Protein AF-A0A8C1ZIG9-F1 (afdb_monomer)

InterPro domains:
  IPR000340 Dual specificity phosphatase, catalytic domain [PF00782] (71-188)
  IPR000387 Tyrosine-specific protein phosphatases domain [PS50056] (114-172)
  IPR016130 Protein-tyrosine phosphatase, active site [PS00383] (135-145)
  IPR020422 Dual specificity protein phosphatase domain [PS50054] (54-189)
  IPR020422 Dual specificity protein phosphatase domain [SM00195] (52-188)
  IPR029021 Protein-tyrosine phosphatase-like [G3DSA:3.90.190.10] (61-189)
  IPR029021 Protein-tyrosine phosphatase-like [SSF52799] (67-187)

Sequence (189 aa):
MSSLSQEIQGFSAARLRKQSTRVTTVTGERFVETRRGDRFHAEREGDAACGFVQDSSLDLQVGIIRPFLLLCALSINTVTHVLNVAYGVENVFPDLFTYKTVTVLDLPETDITSYFPECFQFINEASQQGGVVLVHCNAGVSRSASVVIGFLMSQEKMSFDEAFSAVKTARPYIQPNPGFMSQLKKYNP

Structure (mmCIF, N/CA/C/O backbone):
data_AF-A0A8C1ZIG9-F1
#
_entry.id   AF-A0A8C1ZIG9-F1
#
loop_
_atom_site.group_PDB
_atom_site.id
_atom_site.type_symbol
_atom_site.label_atom_id
_atom_site.label_alt_id
_atom_site.label_comp_id
_atom_site.label_asym_id
_atom_site.label_entity_id
_atom_site.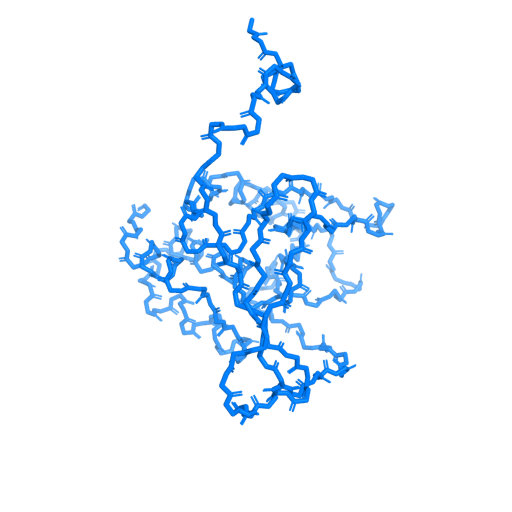label_seq_id
_atom_site.pdbx_PDB_ins_code
_atom_site.Cartn_x
_atom_site.Cartn_y
_atom_site.Cartn_z
_atom_site.occupancy
_atom_site.B_iso_or_equiv
_atom_site.auth_seq_id
_atom_site.auth_comp_id
_atom_site.auth_asym_id
_atom_site.auth_atom_id
_atom_site.pdbx_PDB_model_num
ATOM 1 N N . MET A 1 1 ? -20.036 8.033 -23.168 1.00 49.59 1 MET A N 1
ATOM 2 C CA . MET A 1 1 ? -18.668 7.903 -22.628 1.00 49.59 1 MET A CA 1
ATOM 3 C C . MET A 1 1 ? -18.021 6.747 -23.369 1.00 49.59 1 MET A C 1
ATOM 5 O O . MET A 1 1 ? -18.613 5.674 -23.371 1.00 49.59 1 MET A O 1
ATOM 9 N N . SER A 1 2 ? -16.928 6.976 -24.100 1.00 55.78 2 SER A N 1
ATOM 10 C CA . SER A 1 2 ? -16.173 5.902 -24.757 1.00 55.78 2 SER A CA 1
ATOM 11 C C . SER A 1 2 ? -15.599 4.978 -23.687 1.00 55.78 2 SER A C 1
ATOM 13 O O . SER A 1 2 ? -15.085 5.440 -22.672 1.00 55.78 2 SER A O 1
ATOM 15 N N . SER A 1 3 ? -15.735 3.669 -23.878 1.00 78.12 3 SER A N 1
ATOM 16 C CA . SER A 1 3 ? -15.070 2.700 -23.007 1.00 78.12 3 SER A CA 1
ATOM 17 C C . SER A 1 3 ? -13.557 2.799 -23.221 1.00 78.12 3 SER A C 1
ATOM 19 O O . SER A 1 3 ? -13.110 2.887 -24.366 1.00 78.12 3 SER A O 1
ATOM 21 N N . LEU A 1 4 ? -12.763 2.716 -22.148 1.00 67.62 4 LEU A N 1
ATOM 22 C CA . LEU A 1 4 ? -11.297 2.639 -22.218 1.00 67.62 4 LEU A CA 1
ATOM 23 C C . LEU A 1 4 ? -10.832 1.558 -23.213 1.00 67.62 4 LEU A C 1
ATOM 25 O O . LEU A 1 4 ? -9.857 1.739 -23.936 1.00 67.62 4 LEU A O 1
ATOM 29 N N . SER A 1 5 ? -11.572 0.451 -23.322 1.00 68.12 5 SER A N 1
ATOM 30 C CA . SER A 1 5 ? -11.287 -0.620 -24.281 1.00 68.12 5 SER A CA 1
ATOM 31 C C . SER A 1 5 ? -11.439 -0.178 -25.742 1.00 68.12 5 SER A C 1
ATOM 33 O O . SER A 1 5 ? -10.665 -0.615 -26.589 1.00 68.12 5 SER A O 1
ATOM 35 N N . GLN A 1 6 ? -12.394 0.707 -26.048 1.00 74.12 6 GLN A N 1
ATOM 36 C CA . GLN A 1 6 ? -12.573 1.268 -27.394 1.00 74.12 6 GLN A CA 1
ATOM 37 C C . GLN A 1 6 ? -11.473 2.278 -27.731 1.00 74.12 6 GLN A C 1
ATOM 39 O O . GLN A 1 6 ? -11.002 2.318 -28.866 1.00 74.12 6 GLN A O 1
ATOM 44 N N . GLU A 1 7 ? -11.020 3.053 -26.745 1.00 73.94 7 GLU A N 1
ATOM 45 C CA . GLU A 1 7 ? -9.891 3.971 -26.915 1.00 73.94 7 GLU A CA 1
ATOM 46 C C . GLU A 1 7 ? -8.586 3.216 -27.170 1.00 73.94 7 GLU A C 1
ATOM 48 O O . GLU A 1 7 ? -7.846 3.582 -28.079 1.00 73.94 7 GLU A O 1
ATOM 53 N N . ILE A 1 8 ? -8.343 2.114 -26.452 1.00 72.44 8 ILE A N 1
ATOM 54 C CA . ILE A 1 8 ? -7.177 1.246 -26.670 1.00 72.44 8 ILE A CA 1
ATOM 55 C C . ILE A 1 8 ? -7.223 0.593 -28.058 1.00 72.44 8 ILE A C 1
ATOM 57 O O . ILE A 1 8 ? -6.207 0.570 -28.751 1.00 72.44 8 ILE A O 1
ATOM 61 N N . GLN A 1 9 ? -8.385 0.098 -28.499 1.00 74.56 9 GLN A N 1
ATOM 62 C CA . GLN A 1 9 ? -8.531 -0.512 -29.828 1.00 74.56 9 GLN A CA 1
ATOM 63 C C . GLN A 1 9 ? -8.379 0.498 -30.976 1.00 74.56 9 GLN A C 1
ATOM 65 O O . GLN A 1 9 ? -7.867 0.146 -32.036 1.00 74.56 9 GLN A O 1
ATOM 70 N N . GLY A 1 10 ? -8.794 1.752 -30.774 1.00 75.31 10 GLY A N 1
ATOM 71 C CA . GLY A 1 10 ? -8.625 2.833 -31.750 1.00 75.31 10 GLY A CA 1
ATOM 72 C C . GLY A 1 10 ? -7.241 3.493 -31.731 1.00 75.31 10 GLY A C 1
ATOM 73 O O . GLY A 1 10 ? -6.941 4.336 -32.582 1.00 75.31 10 GLY A O 1
ATOM 74 N N . PHE A 1 11 ? -6.389 3.146 -30.765 1.00 73.19 11 PHE A N 1
ATOM 75 C CA . PHE A 1 11 ? -5.102 3.793 -30.569 1.00 73.19 11 PHE A CA 1
ATOM 76 C C . PHE A 1 11 ? -4.032 3.221 -31.510 1.00 73.19 11 PHE A C 1
ATOM 78 O O . PHE A 1 11 ? -3.659 2.052 -31.452 1.00 73.19 11 PHE A O 1
ATOM 85 N N . SER A 1 12 ? -3.474 4.075 -32.372 1.00 76.25 12 SER A N 1
ATOM 86 C CA . SER A 1 12 ? -2.370 3.682 -33.250 1.00 76.25 12 SER A CA 1
ATOM 87 C C . SER A 1 12 ? -1.060 3.576 -32.468 1.00 76.25 12 SER A C 1
ATOM 89 O O . SER A 1 12 ? -0.559 4.575 -31.947 1.00 76.25 12 SER A O 1
ATOM 91 N N . ALA A 1 13 ? -0.443 2.392 -32.476 1.00 70.69 13 ALA A N 1
ATOM 92 C CA . ALA A 1 13 ? 0.871 2.150 -31.873 1.00 70.69 13 ALA A CA 1
ATOM 93 C C . ALA A 1 13 ? 1.974 3.098 -32.396 1.00 70.69 13 ALA A C 1
ATOM 95 O O . ALA A 1 13 ? 2.952 3.348 -31.696 1.00 70.69 13 ALA A O 1
ATOM 96 N N . ALA A 1 14 ? 1.798 3.692 -33.584 1.00 72.75 14 ALA A N 1
ATOM 97 C CA . ALA A 1 14 ? 2.713 4.686 -34.147 1.00 72.75 14 ALA A CA 1
ATOM 98 C C . ALA A 1 14 ? 2.755 6.012 -33.360 1.00 72.75 14 ALA A C 1
ATOM 100 O O . ALA A 1 14 ? 3.697 6.786 -33.518 1.00 72.75 14 ALA A O 1
ATOM 101 N N . ARG A 1 15 ? 1.752 6.281 -32.512 1.00 76.50 15 ARG A N 1
ATOM 102 C CA . ARG A 1 15 ? 1.701 7.457 -31.628 1.00 76.50 15 ARG A CA 1
ATOM 103 C C . ARG A 1 15 ? 2.392 7.229 -30.281 1.00 76.50 15 ARG A C 1
ATOM 105 O O . ARG A 1 15 ? 2.540 8.183 -29.518 1.00 76.50 15 ARG A O 1
ATOM 112 N N . LEU A 1 16 ? 2.807 5.998 -29.968 1.00 72.75 16 LEU A N 1
ATOM 113 C CA . LEU A 1 16 ? 3.562 5.724 -28.746 1.00 72.75 16 LEU A CA 1
ATOM 114 C C . LEU A 1 16 ? 4.934 6.386 -28.824 1.00 72.75 16 LEU A C 1
ATOM 116 O O . LEU A 1 16 ? 5.625 6.317 -29.843 1.00 72.75 16 LEU A O 1
ATOM 120 N N . ARG A 1 17 ? 5.365 6.984 -27.709 1.00 78.94 17 ARG A N 1
ATOM 121 C CA . ARG A 1 17 ? 6.768 7.372 -27.555 1.00 78.94 17 ARG A CA 1
ATOM 122 C C . ARG A 1 17 ? 7.618 6.117 -27.698 1.00 78.94 17 ARG A C 1
ATOM 124 O O . ARG A 1 17 ? 7.326 5.096 -27.077 1.00 78.94 17 ARG A O 1
ATOM 131 N N . LYS A 1 18 ? 8.673 6.201 -28.505 1.00 81.31 18 LYS A N 1
ATOM 132 C CA . LYS A 1 18 ? 9.663 5.129 -28.587 1.00 81.31 18 LYS A CA 1
ATOM 133 C C . LYS A 1 18 ? 10.311 4.991 -27.211 1.00 81.31 18 LYS A C 1
ATOM 135 O O . LYS A 1 18 ? 10.826 5.973 -26.685 1.00 81.31 18 LYS A O 1
ATOM 140 N N . GLN A 1 19 ? 10.229 3.796 -26.641 1.00 78.69 19 GLN A N 1
ATOM 141 C CA . GLN A 1 19 ? 10.826 3.452 -25.356 1.00 78.69 19 GLN A CA 1
ATOM 142 C C . GLN A 1 19 ? 11.852 2.343 -25.559 1.00 78.69 19 GLN A C 1
ATOM 144 O O . GLN A 1 19 ? 11.678 1.477 -26.422 1.00 78.69 19 GLN A O 1
ATOM 149 N N . SER A 1 20 ? 12.904 2.390 -24.751 1.00 86.31 20 SER A N 1
ATOM 150 C CA . SER A 1 20 ? 13.901 1.335 -24.631 1.00 86.31 20 SER A CA 1
ATOM 151 C C . SER A 1 20 ? 13.958 0.880 -23.178 1.00 86.31 20 SER A C 1
ATOM 153 O O . SER A 1 20 ? 14.104 1.715 -22.283 1.00 86.31 20 SER A O 1
ATOM 155 N N . THR A 1 21 ? 13.866 -0.422 -22.946 1.00 84.81 21 THR A N 1
ATOM 156 C CA . THR A 1 21 ? 13.923 -1.013 -21.609 1.00 84.81 21 THR A CA 1
ATOM 157 C C . THR A 1 21 ? 15.294 -1.630 -21.407 1.00 84.81 21 THR A C 1
ATOM 159 O O . THR A 1 21 ? 15.696 -2.512 -22.160 1.00 84.81 21 THR A O 1
ATOM 162 N N . ARG A 1 22 ? 16.021 -1.188 -20.381 1.00 88.00 22 ARG A N 1
ATOM 163 C CA . ARG A 1 22 ? 17.248 -1.866 -19.959 1.00 88.00 22 ARG A CA 1
ATOM 164 C C . ARG A 1 22 ? 16.876 -3.046 -19.064 1.00 88.00 22 ARG A C 1
ATOM 166 O O . ARG A 1 22 ? 16.341 -2.850 -17.976 1.00 88.00 22 ARG A O 1
ATOM 173 N N . VAL A 1 23 ? 17.192 -4.253 -19.508 1.00 84.50 23 VAL A N 1
ATOM 174 C CA . VAL A 1 23 ? 16.994 -5.507 -18.779 1.00 84.50 23 VAL A CA 1
ATOM 175 C C . VAL A 1 23 ? 18.340 -5.950 -18.219 1.00 84.50 23 VAL A C 1
ATOM 177 O O . VAL A 1 23 ? 19.327 -5.985 -18.944 1.00 84.50 23 VAL A O 1
ATOM 180 N N . THR A 1 24 ? 18.397 -6.272 -16.927 1.00 84.75 24 THR A N 1
ATOM 181 C CA . THR A 1 24 ? 19.556 -6.936 -16.306 1.00 84.75 24 THR A CA 1
ATOM 182 C C . THR A 1 24 ? 19.115 -8.325 -15.870 1.00 84.75 24 THR A C 1
ATOM 184 O O . THR A 1 24 ? 18.065 -8.446 -15.246 1.00 84.75 24 THR A O 1
ATOM 187 N N . THR A 1 25 ? 19.870 -9.365 -16.209 1.00 84.00 25 THR A N 1
ATOM 188 C CA . THR A 1 25 ? 19.564 -10.750 -15.823 1.00 84.00 25 THR A CA 1
ATOM 189 C C . THR A 1 25 ? 20.084 -11.073 -14.421 1.00 84.00 25 THR A C 1
ATOM 191 O O . THR A 1 25 ? 20.898 -10.342 -13.852 1.00 84.00 25 THR A O 1
ATOM 194 N N . VAL A 1 26 ? 19.670 -12.223 -13.880 1.00 83.56 26 VAL A N 1
ATOM 195 C CA . VAL A 1 26 ? 20.221 -12.780 -12.627 1.00 83.56 26 VAL A CA 1
ATOM 196 C C . VAL A 1 26 ? 21.736 -12.996 -12.692 1.00 83.56 26 VAL A C 1
ATOM 198 O O . VAL A 1 26 ? 22.409 -12.934 -11.671 1.00 83.56 26 VAL A O 1
ATOM 201 N N . THR A 1 27 ? 22.292 -13.203 -13.890 1.00 85.31 27 THR A N 1
ATOM 202 C CA . THR A 1 27 ? 23.737 -13.354 -14.124 1.00 85.31 27 THR A CA 1
ATOM 203 C C . THR A 1 27 ? 24.456 -12.018 -14.312 1.00 85.31 27 THR A C 1
ATOM 205 O O . THR A 1 27 ? 25.682 -11.998 -14.361 1.00 85.31 27 THR A O 1
ATOM 208 N N . GLY A 1 28 ? 23.719 -10.904 -14.397 1.00 85.00 28 GLY A N 1
ATOM 209 C CA . GLY A 1 28 ? 24.280 -9.567 -14.590 1.00 85.00 28 GLY A CA 1
ATOM 210 C C . GLY A 1 28 ? 24.507 -9.172 -16.045 1.00 85.00 28 GLY A C 1
ATOM 211 O O . GLY A 1 28 ? 25.067 -8.108 -16.320 1.00 85.00 28 GLY A O 1
ATOM 212 N N . GLU A 1 29 ? 24.040 -9.987 -16.990 1.00 87.69 29 GLU A N 1
ATOM 213 C CA . GLU A 1 29 ? 23.997 -9.600 -18.396 1.00 87.69 29 GLU A CA 1
ATOM 214 C C . GLU A 1 29 ? 22.978 -8.482 -18.593 1.00 87.69 29 GLU A C 1
ATOM 216 O O . GLU A 1 29 ? 21.873 -8.521 -18.049 1.00 87.69 29 GLU A O 1
ATOM 221 N N . ARG A 1 30 ? 23.361 -7.471 -19.370 1.00 87.81 30 ARG A N 1
ATOM 222 C CA . ARG A 1 30 ? 22.526 -6.309 -19.654 1.00 87.81 30 ARG A CA 1
ATOM 223 C C . ARG A 1 30 ? 22.130 -6.284 -21.117 1.00 87.81 30 ARG A C 1
ATOM 225 O O . ARG A 1 30 ? 22.977 -6.449 -21.995 1.00 87.81 30 ARG A O 1
ATOM 232 N N . PHE A 1 31 ? 20.853 -6.032 -21.364 1.00 90.06 31 PHE A N 1
ATOM 233 C CA . PHE A 1 31 ? 20.281 -5.881 -22.693 1.00 90.06 31 PHE A CA 1
ATOM 234 C C . PHE A 1 31 ? 19.458 -4.602 -22.749 1.00 90.06 31 PHE A C 1
ATOM 236 O O . PHE A 1 31 ? 18.752 -4.269 -21.800 1.00 90.06 31 PHE A O 1
ATOM 243 N N . VAL A 1 32 ? 19.513 -3.902 -23.872 1.00 89.94 32 VAL A N 1
ATOM 244 C CA . VAL A 1 32 ? 18.570 -2.836 -24.191 1.00 89.94 32 VAL A CA 1
ATOM 245 C C . VAL A 1 32 ? 17.548 -3.410 -25.154 1.00 89.94 32 VAL A C 1
ATOM 247 O O . VAL A 1 32 ? 17.851 -3.696 -26.312 1.00 89.94 32 VAL A O 1
ATOM 250 N N . GLU A 1 33 ? 16.327 -3.582 -24.667 1.00 88.81 33 GLU A N 1
ATOM 251 C CA . GLU A 1 33 ? 15.187 -3.971 -25.478 1.00 88.81 33 GLU A CA 1
ATOM 252 C C . GLU A 1 33 ? 14.535 -2.736 -26.088 1.00 88.81 33 GLU A C 1
ATOM 254 O O . GLU A 1 33 ? 14.068 -1.840 -25.387 1.00 88.81 33 GLU A O 1
ATOM 259 N N . THR A 1 34 ? 14.472 -2.690 -27.414 1.00 86.81 34 THR A N 1
ATOM 260 C CA . THR A 1 34 ? 13.756 -1.653 -28.156 1.00 86.81 34 THR A CA 1
ATOM 261 C C . THR A 1 34 ? 12.699 -2.298 -29.037 1.00 86.81 34 THR A C 1
ATOM 263 O O . THR A 1 34 ? 12.980 -3.227 -29.798 1.00 86.81 34 THR A O 1
ATOM 266 N N . ARG A 1 35 ? 11.471 -1.775 -28.993 1.00 79.00 35 ARG A N 1
ATOM 267 C CA . ARG A 1 35 ? 10.408 -2.205 -29.907 1.00 79.00 35 ARG A CA 1
ATOM 268 C C . ARG A 1 35 ? 10.568 -1.508 -31.262 1.00 79.00 35 ARG A C 1
ATOM 270 O O . ARG A 1 35 ? 10.501 -0.281 -31.345 1.00 79.00 35 ARG A O 1
ATOM 277 N N . ARG A 1 36 ? 10.754 -2.282 -32.337 1.00 76.06 36 ARG A N 1
ATOM 278 C CA . ARG A 1 36 ? 10.755 -1.802 -33.732 1.00 76.06 36 ARG A CA 1
ATOM 279 C C . ARG A 1 36 ? 9.609 -2.479 -34.489 1.00 76.06 36 ARG A C 1
ATOM 281 O O . ARG A 1 36 ? 9.716 -3.632 -34.896 1.00 76.06 36 ARG A O 1
ATOM 288 N N . GLY A 1 37 ? 8.495 -1.764 -34.653 1.00 74.25 37 GLY A N 1
ATOM 289 C CA . GLY A 1 37 ? 7.258 -2.337 -35.198 1.00 74.25 37 GLY A CA 1
ATOM 290 C C . GLY A 1 37 ? 6.653 -3.376 -34.245 1.00 74.25 37 GLY A C 1
ATOM 291 O O . GLY A 1 37 ? 6.477 -3.096 -33.057 1.00 74.25 37 GLY A O 1
ATOM 292 N N . ASP A 1 38 ? 6.386 -4.580 -34.752 1.00 70.50 38 ASP A N 1
ATOM 293 C CA . ASP A 1 38 ? 5.850 -5.707 -33.967 1.00 70.50 38 ASP A CA 1
ATOM 294 C C . ASP A 1 38 ? 6.926 -6.639 -33.400 1.00 70.50 38 ASP A C 1
ATOM 296 O O . ASP A 1 38 ? 6.613 -7.684 -32.836 1.00 70.50 38 ASP A O 1
ATOM 300 N N . ARG A 1 39 ? 8.207 -6.275 -33.529 1.00 74.56 39 ARG A N 1
ATOM 301 C CA . ARG A 1 39 ? 9.322 -7.077 -33.019 1.00 74.56 39 ARG A CA 1
ATOM 302 C C . ARG A 1 39 ? 10.074 -6.343 -31.917 1.00 74.56 39 ARG A C 1
ATOM 304 O O . ARG A 1 39 ? 10.317 -5.136 -32.001 1.00 74.56 39 ARG A O 1
ATOM 311 N N . PHE A 1 40 ? 10.465 -7.099 -30.898 1.00 78.50 40 PHE A N 1
ATOM 312 C CA . PHE A 1 40 ? 11.418 -6.662 -29.887 1.00 78.50 40 PHE A CA 1
ATOM 313 C C . PHE A 1 40 ? 12.827 -7.010 -30.357 1.00 78.50 40 PHE A C 1
ATOM 315 O O . PHE A 1 40 ? 13.085 -8.126 -30.803 1.00 78.50 40 PHE A O 1
ATOM 322 N N . HIS A 1 41 ? 13.722 -6.032 -30.288 1.00 82.44 41 HIS A N 1
ATOM 323 C CA . HIS A 1 41 ? 15.146 -6.217 -30.520 1.00 82.44 41 HIS A CA 1
ATOM 324 C C . HIS A 1 41 ? 15.874 -5.997 -29.202 1.00 82.44 41 HIS A C 1
ATOM 326 O O . HIS A 1 41 ? 15.711 -4.938 -28.601 1.00 82.44 41 HIS A O 1
ATOM 332 N N . ALA A 1 42 ? 16.664 -6.981 -28.778 1.00 84.94 42 ALA A N 1
ATOM 333 C CA . ALA A 1 42 ? 17.519 -6.898 -27.603 1.00 84.94 42 ALA A CA 1
ATOM 334 C C . ALA A 1 42 ? 18.978 -6.791 -28.057 1.00 84.94 42 ALA A C 1
ATOM 336 O O . ALA A 1 42 ? 19.487 -7.688 -28.730 1.00 84.94 42 ALA A O 1
ATOM 337 N N . GLU A 1 43 ? 19.646 -5.698 -27.702 1.00 86.88 43 GLU A N 1
ATOM 338 C CA . GLU A 1 43 ? 21.078 -5.507 -27.953 1.00 86.88 43 GLU A CA 1
ATOM 339 C C . GLU A 1 43 ? 21.829 -5.568 -26.621 1.00 86.88 43 GLU A C 1
ATOM 341 O O . GLU A 1 43 ? 21.432 -4.921 -25.652 1.00 86.88 43 GLU A O 1
ATOM 346 N N . ARG A 1 44 ? 22.894 -6.375 -26.547 1.00 83.31 44 ARG A N 1
ATOM 347 C CA . ARG A 1 44 ? 23.701 -6.508 -25.328 1.00 83.31 44 ARG A CA 1
ATOM 348 C C . ARG A 1 44 ? 24.439 -5.199 -25.056 1.00 83.31 44 ARG A C 1
ATOM 350 O O . ARG A 1 44 ? 25.102 -4.663 -25.940 1.00 83.31 44 ARG A O 1
ATOM 357 N N . GLU A 1 45 ? 24.337 -4.703 -23.831 1.00 82.44 45 GLU A N 1
ATOM 358 C CA . GLU A 1 45 ? 24.885 -3.410 -23.436 1.00 82.44 45 GLU A CA 1
ATOM 359 C C . GLU A 1 45 ? 26.082 -3.585 -22.496 1.00 82.44 45 GLU A C 1
ATOM 361 O O . GLU A 1 45 ? 25.917 -3.903 -21.319 1.00 82.44 45 GLU A O 1
ATOM 366 N N . GLY A 1 46 ? 27.282 -3.324 -23.023 1.00 77.94 46 GLY A N 1
ATOM 367 C CA . GLY A 1 46 ? 28.525 -3.239 -22.251 1.00 77.94 46 GLY A CA 1
ATOM 368 C C . GLY A 1 46 ? 28.975 -4.538 -21.571 1.00 77.94 46 GLY A C 1
ATOM 369 O O . GLY A 1 46 ? 28.508 -5.639 -21.881 1.00 77.94 46 GLY A O 1
ATOM 370 N N . ASP A 1 47 ? 29.924 -4.383 -20.645 1.00 69.56 47 ASP A N 1
ATOM 371 C CA . ASP A 1 47 ? 30.434 -5.473 -19.815 1.00 69.56 47 ASP A CA 1
ATOM 372 C C . ASP A 1 47 ? 29.390 -5.919 -18.783 1.00 69.56 47 ASP A C 1
ATOM 374 O O . ASP A 1 47 ? 28.570 -5.126 -18.306 1.00 69.56 47 ASP A O 1
ATOM 378 N N . ALA A 1 48 ? 29.420 -7.211 -18.443 1.00 67.88 48 ALA A N 1
ATOM 379 C CA . ALA A 1 48 ? 28.514 -7.794 -17.460 1.00 67.88 48 ALA A CA 1
ATOM 380 C C . ALA A 1 48 ? 28.625 -7.044 -16.123 1.00 67.88 48 ALA A C 1
ATOM 382 O O . ALA A 1 48 ? 29.720 -6.804 -15.612 1.00 67.88 48 ALA A O 1
ATOM 383 N N . ALA A 1 49 ? 27.482 -6.664 -15.563 1.00 75.62 49 ALA A N 1
ATOM 384 C CA . ALA A 1 49 ? 27.415 -6.070 -14.238 1.00 75.62 49 ALA A CA 1
ATOM 385 C C . ALA A 1 49 ? 27.233 -7.151 -13.173 1.00 75.62 49 ALA A C 1
ATOM 387 O O . ALA A 1 49 ? 27.092 -8.329 -13.484 1.00 75.62 49 ALA A O 1
ATOM 388 N N . CYS A 1 50 ? 27.183 -6.756 -11.902 1.00 76.56 50 CYS A N 1
ATOM 389 C CA . CYS A 1 50 ? 26.676 -7.655 -10.875 1.00 76.56 50 CYS A CA 1
ATOM 390 C C . CYS A 1 50 ? 25.221 -8.013 -11.207 1.00 76.56 50 CYS A C 1
ATOM 392 O O . CYS A 1 50 ? 24.382 -7.122 -11.379 1.00 76.56 50 CYS A O 1
ATOM 394 N N . GLY A 1 51 ? 24.938 -9.310 -11.308 1.00 76.25 51 GLY A N 1
ATOM 395 C CA . GLY A 1 51 ? 23.574 -9.820 -11.341 1.00 76.25 51 GLY A CA 1
ATOM 396 C C . GLY A 1 51 ? 22.843 -9.561 -10.030 1.00 76.25 51 GLY A C 1
ATOM 397 O O . GLY A 1 51 ? 23.397 -9.007 -9.079 1.00 76.25 51 GLY A O 1
ATOM 398 N N . PHE A 1 52 ? 21.584 -9.969 -9.975 1.00 76.19 52 PHE A N 1
ATOM 399 C CA . PHE A 1 52 ? 20.816 -9.946 -8.738 1.00 76.19 52 PHE A CA 1
ATOM 400 C C . PHE A 1 52 ? 20.604 -11.370 -8.233 1.00 76.19 52 PHE A C 1
ATOM 402 O O . PHE A 1 52 ? 20.370 -12.296 -9.008 1.00 76.19 52 PHE A O 1
ATOM 409 N N . VAL A 1 53 ? 20.681 -11.539 -6.916 1.00 75.19 53 VAL A N 1
ATOM 410 C CA . VAL A 1 53 ? 20.321 -12.798 -6.268 1.00 75.19 53 VAL A CA 1
ATOM 411 C C . VAL A 1 53 ? 18.802 -12.847 -6.182 1.00 75.19 53 VAL A C 1
ATOM 413 O O . VAL A 1 53 ? 18.185 -11.982 -5.561 1.00 75.19 53 VAL A O 1
ATOM 416 N N . GLN A 1 54 ? 18.196 -13.844 -6.823 1.00 64.00 54 GLN A N 1
ATOM 417 C CA . GLN A 1 54 ? 16.777 -14.118 -6.651 1.00 64.00 54 GLN A CA 1
ATOM 418 C C . GLN A 1 54 ? 16.578 -14.796 -5.293 1.00 64.00 54 GLN A C 1
ATOM 420 O O . GLN A 1 54 ? 16.797 -15.999 -5.147 1.00 64.00 54 GLN A O 1
ATOM 425 N N . ASP A 1 55 ? 16.191 -14.013 -4.289 1.00 64.19 55 ASP A N 1
ATOM 426 C CA . ASP A 1 55 ? 15.798 -14.563 -2.998 1.00 64.19 55 ASP A CA 1
ATOM 427 C C . ASP A 1 55 ? 14.471 -15.310 -3.162 1.00 64.19 55 ASP A C 1
ATOM 429 O O . ASP A 1 55 ? 13.443 -14.729 -3.508 1.00 64.19 55 ASP A O 1
ATOM 433 N N . SER A 1 56 ? 14.534 -16.628 -2.995 1.00 62.56 56 SER A N 1
ATOM 434 C CA . SER A 1 56 ? 13.382 -17.527 -3.102 1.00 62.56 56 SER A CA 1
ATOM 435 C C . SER A 1 56 ? 12.853 -17.935 -1.726 1.00 62.56 56 SER A C 1
ATOM 437 O O . SER A 1 56 ? 11.974 -18.793 -1.640 1.00 62.56 56 SER A O 1
ATOM 439 N N . SER A 1 57 ? 13.413 -17.381 -0.645 1.00 63.19 57 SER A N 1
ATOM 440 C CA . SER A 1 57 ? 12.921 -17.646 0.698 1.00 63.19 57 SER A CA 1
ATOM 441 C C . SER A 1 57 ? 11.516 -17.065 0.865 1.00 63.19 57 SER A C 1
ATOM 443 O O . SER A 1 57 ? 11.196 -15.977 0.384 1.00 63.19 57 SER A O 1
ATOM 445 N N . LEU A 1 58 ? 10.640 -17.834 1.514 1.00 60.00 58 LEU A N 1
ATOM 446 C CA . LEU A 1 58 ? 9.307 -17.353 1.850 1.00 60.00 58 LEU A CA 1
ATOM 447 C C . LEU A 1 58 ? 9.444 -16.294 2.939 1.00 60.00 58 LEU A C 1
ATOM 449 O O . LEU A 1 58 ? 9.937 -16.576 4.032 1.00 60.00 58 LEU A O 1
ATOM 453 N N . ASP A 1 59 ? 8.970 -15.088 2.653 1.00 64.88 59 ASP A N 1
ATOM 454 C CA . ASP A 1 59 ? 8.877 -14.042 3.656 1.00 64.88 59 ASP A CA 1
ATOM 455 C C . ASP A 1 59 ? 7.687 -14.311 4.583 1.00 64.88 59 ASP A C 1
ATOM 457 O O . ASP A 1 59 ? 6.550 -13.901 4.341 1.00 64.88 59 ASP A O 1
ATOM 461 N N . LEU A 1 60 ? 7.965 -15.060 5.648 1.00 68.56 60 LEU A N 1
ATOM 462 C CA . LEU A 1 60 ? 6.991 -15.424 6.674 1.00 68.56 60 LEU A CA 1
ATOM 463 C C . LEU A 1 60 ? 6.775 -14.304 7.707 1.00 68.56 60 LEU A C 1
ATOM 465 O O . LEU A 1 60 ? 6.002 -14.485 8.650 1.00 68.56 60 LEU A O 1
ATOM 469 N N . GLN A 1 61 ? 7.449 -13.154 7.575 1.00 74.94 61 GLN A N 1
ATOM 470 C CA . GLN A 1 61 ? 7.349 -12.082 8.556 1.00 74.94 61 GLN A CA 1
ATOM 471 C C . GLN A 1 61 ? 6.100 -11.227 8.317 1.00 74.94 61 GLN A C 1
ATOM 473 O O . GLN A 1 61 ? 6.022 -10.407 7.398 1.00 74.94 61 GLN A O 1
ATOM 478 N N . VAL A 1 62 ? 5.135 -11.362 9.223 1.00 83.81 62 VAL A N 1
ATOM 479 C CA . VAL A 1 62 ? 3.974 -10.471 9.295 1.00 83.81 62 VAL A CA 1
ATOM 480 C C . VAL A 1 62 ? 4.384 -9.175 9.990 1.00 83.81 62 VAL A C 1
ATOM 482 O O . VAL A 1 62 ? 4.787 -9.189 11.153 1.00 83.81 62 VAL A O 1
ATOM 485 N N . GLY A 1 63 ? 4.257 -8.043 9.297 1.00 88.00 63 GLY A N 1
ATOM 486 C CA . GLY A 1 63 ? 4.435 -6.735 9.923 1.00 88.00 63 GLY A CA 1
ATOM 487 C C . GLY A 1 63 ? 3.183 -6.362 10.709 1.00 88.00 63 GLY A C 1
ATOM 488 O O . GLY A 1 63 ? 2.180 -5.990 10.104 1.00 88.00 63 GLY A O 1
ATOM 489 N N . ILE A 1 64 ? 3.217 -6.458 12.038 1.00 92.25 64 ILE A N 1
ATOM 490 C CA . ILE A 1 64 ? 2.101 -6.023 12.891 1.00 92.25 64 ILE A CA 1
ATOM 491 C C . ILE A 1 64 ? 2.245 -4.521 13.130 1.00 92.25 64 ILE A C 1
ATOM 493 O O . ILE A 1 64 ? 3.108 -4.087 13.889 1.00 92.25 64 ILE A O 1
ATOM 497 N N . ILE A 1 65 ? 1.407 -3.724 12.468 1.00 94.06 65 ILE A N 1
ATOM 498 C CA . ILE A 1 65 ? 1.423 -2.263 12.599 1.00 94.06 65 ILE A CA 1
ATOM 499 C C . ILE A 1 65 ? 0.561 -1.860 13.788 1.00 94.06 65 ILE A C 1
ATOM 501 O O . ILE A 1 65 ? 0.995 -1.130 14.675 1.00 94.06 65 ILE A O 1
ATOM 505 N N . ARG A 1 66 ? -0.663 -2.385 13.826 1.00 94.06 66 ARG A N 1
ATOM 506 C CA . ARG A 1 66 ? -1.607 -2.298 14.943 1.00 94.06 66 ARG A CA 1
ATOM 507 C C . ARG A 1 66 ? -2.270 -3.666 15.116 1.00 94.06 66 ARG A C 1
ATOM 509 O O . ARG A 1 66 ? -2.232 -4.459 14.176 1.00 94.06 66 ARG A O 1
ATOM 516 N N . PRO A 1 67 ? -2.936 -3.946 16.251 1.00 91.88 67 PRO A N 1
ATOM 517 C CA . PRO A 1 67 ? -3.661 -5.207 16.429 1.00 91.88 67 PRO A CA 1
ATOM 518 C C . PRO A 1 67 ? -4.654 -5.522 15.296 1.00 91.88 67 PRO A C 1
ATOM 520 O O . PRO A 1 67 ? -4.834 -6.683 14.949 1.00 91.88 67 PRO A O 1
ATOM 523 N N . PHE A 1 68 ? -5.247 -4.488 14.687 1.00 93.12 68 PHE A N 1
ATOM 524 C CA . PHE A 1 68 ? -6.190 -4.605 13.571 1.00 93.12 68 PHE A CA 1
ATOM 525 C C . PHE A 1 68 ? -5.565 -4.371 12.182 1.00 93.12 68 PHE A C 1
ATOM 527 O O . PHE A 1 68 ? -6.270 -4.489 11.184 1.00 93.12 68 PHE A O 1
ATOM 534 N N . LEU A 1 69 ? -4.275 -4.018 12.085 1.00 94.50 69 LEU A N 1
ATOM 535 C CA . LEU A 1 69 ? -3.627 -3.625 10.826 1.00 94.50 69 LEU A CA 1
ATOM 536 C C . LEU A 1 69 ? -2.294 -4.353 10.639 1.00 94.50 69 LEU A C 1
ATOM 538 O O . LEU A 1 69 ? -1.305 -4.068 11.321 1.00 94.50 69 LEU A O 1
ATOM 542 N N . LEU A 1 70 ? -2.273 -5.268 9.674 1.00 93.44 70 LEU A N 1
ATOM 543 C CA . LEU A 1 70 ? -1.141 -6.121 9.329 1.00 93.44 70 LEU A CA 1
ATOM 544 C C . LEU A 1 70 ? -0.602 -5.782 7.934 1.00 93.44 70 LEU A C 1
ATOM 546 O O . LEU A 1 70 ? -1.343 -5.343 7.053 1.00 93.44 70 LEU A O 1
ATOM 550 N N . LEU A 1 71 ? 0.688 -6.030 7.715 1.00 89.81 71 LEU A N 1
ATOM 551 C CA . LEU A 1 71 ? 1.391 -5.769 6.460 1.00 89.81 71 LEU A CA 1
ATOM 552 C C . LEU A 1 71 ? 2.060 -7.039 5.904 1.00 89.81 71 LEU A C 1
ATOM 554 O O . LEU A 1 71 ? 2.819 -7.715 6.602 1.00 89.81 71 LEU A O 1
ATOM 558 N N . CYS A 1 72 ? 1.859 -7.263 4.600 1.00 79.19 72 CYS A N 1
ATOM 559 C CA . CYS A 1 72 ? 2.500 -8.267 3.741 1.00 79.19 72 CYS A CA 1
ATOM 560 C C . CYS A 1 72 ? 2.036 -9.721 3.901 1.00 79.19 72 CYS A C 1
ATOM 562 O O . CYS A 1 72 ? 1.328 -10.215 3.026 1.00 79.19 72 CYS A O 1
ATOM 564 N N . ALA A 1 73 ? 2.473 -10.422 4.947 1.00 72.12 73 ALA A N 1
ATOM 565 C CA . ALA A 1 73 ? 2.298 -11.870 5.028 1.00 72.12 73 ALA A CA 1
ATOM 566 C C . ALA A 1 73 ? 0.949 -12.249 5.659 1.00 72.12 73 ALA A C 1
ATOM 568 O O . ALA A 1 73 ? 0.520 -11.664 6.656 1.00 72.12 73 ALA A O 1
ATOM 569 N N . LEU A 1 74 ? 0.273 -13.237 5.065 1.00 63.28 74 LEU A N 1
ATOM 570 C CA . LEU A 1 74 ? -1.031 -13.710 5.522 1.00 63.28 74 LEU A CA 1
ATOM 571 C C . LEU A 1 74 ? -0.881 -14.610 6.753 1.00 63.28 74 LEU A C 1
ATOM 573 O O . LEU A 1 74 ? -0.365 -15.720 6.665 1.00 63.28 74 LEU A O 1
ATOM 577 N N . SER A 1 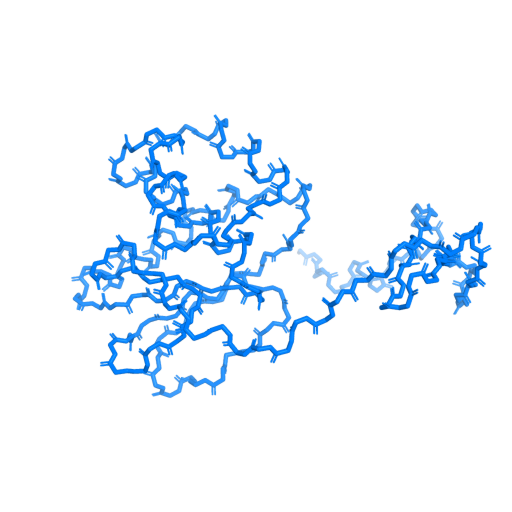75 ? -1.396 -14.143 7.890 1.00 66.44 75 SER A N 1
ATOM 578 C CA . SER A 1 75 ? -1.648 -14.972 9.072 1.00 66.44 75 SER A CA 1
ATOM 579 C C . SER A 1 75 ? -3.121 -15.373 9.093 1.00 66.44 75 SER A C 1
ATOM 581 O O . SER A 1 75 ? -3.982 -14.597 9.510 1.00 66.44 75 SER A O 1
ATOM 583 N N . ILE A 1 76 ? -3.414 -16.587 8.621 1.00 62.50 76 ILE A N 1
ATOM 584 C CA . ILE A 1 76 ? -4.785 -17.075 8.383 1.00 62.50 76 ILE A CA 1
ATOM 585 C C . ILE A 1 76 ? -5.644 -17.058 9.661 1.00 62.50 76 ILE A C 1
ATOM 587 O O . ILE A 1 76 ? -6.846 -16.841 9.585 1.00 62.50 76 ILE A O 1
ATOM 591 N N . ASN A 1 77 ? -5.044 -17.221 10.843 1.00 67.62 77 ASN A N 1
ATOM 592 C CA . ASN A 1 77 ? -5.803 -17.382 12.089 1.00 67.62 77 ASN A CA 1
ATOM 593 C C . ASN A 1 77 ? -6.363 -16.075 12.671 1.00 67.62 77 ASN A C 1
ATOM 595 O O . ASN A 1 77 ? -7.114 -16.124 13.640 1.00 67.62 77 ASN A O 1
ATOM 599 N N . THR A 1 78 ? -5.976 -14.914 12.136 1.00 81.88 78 THR A N 1
ATOM 600 C CA . THR A 1 78 ? -6.379 -13.611 12.691 1.00 81.88 78 THR A CA 1
ATOM 601 C C . THR A 1 78 ? -6.948 -12.653 11.658 1.00 81.88 78 THR A C 1
ATOM 603 O O . THR A 1 78 ? -7.688 -11.751 12.033 1.00 81.88 78 THR A O 1
ATOM 606 N N . VAL A 1 79 ? -6.620 -12.821 10.376 1.00 92.31 79 VAL A N 1
ATOM 607 C CA . VAL A 1 79 ? -7.068 -11.921 9.310 1.00 92.31 79 VAL A CA 1
ATOM 608 C C . VAL A 1 79 ? -8.531 -12.185 8.968 1.00 92.31 79 VAL A C 1
ATOM 610 O O . VAL A 1 79 ? -8.958 -13.322 8.831 1.00 92.31 79 VAL A O 1
ATOM 613 N N . THR A 1 80 ? -9.289 -11.107 8.791 1.00 94.94 80 THR A N 1
ATOM 614 C CA . THR A 1 80 ? -10.702 -11.151 8.358 1.00 94.94 80 THR A CA 1
ATOM 615 C C . THR A 1 80 ? -10.908 -10.413 7.037 1.00 94.94 80 THR A C 1
ATOM 617 O O . THR A 1 80 ? -11.779 -10.764 6.246 1.00 94.94 80 THR A O 1
ATOM 620 N N . HIS A 1 81 ? -10.075 -9.400 6.788 1.00 96.50 81 HIS A N 1
ATOM 621 C CA . HIS A 1 81 ? -10.156 -8.510 5.643 1.00 96.50 81 HIS A CA 1
ATOM 622 C C . HIS A 1 81 ? -8.797 -8.431 4.952 1.00 96.50 81 HIS A C 1
ATOM 624 O O . HIS A 1 81 ? -7.759 -8.369 5.614 1.00 96.50 81 HIS A O 1
ATOM 630 N N . VAL A 1 82 ? -8.791 -8.386 3.623 1.00 96.19 82 VAL A N 1
ATOM 631 C CA . VAL A 1 82 ? -7.565 -8.270 2.830 1.00 96.19 82 VAL A CA 1
ATOM 632 C C . VAL A 1 82 ? -7.683 -7.099 1.862 1.00 96.19 82 VAL A C 1
ATOM 634 O O . VAL A 1 82 ? -8.533 -7.087 0.972 1.00 96.19 82 VAL A O 1
ATOM 637 N N . LEU A 1 83 ? -6.800 -6.115 2.030 1.00 97.44 83 LEU A N 1
ATOM 638 C CA . LEU A 1 83 ? -6.612 -5.009 1.103 1.00 97.44 83 LEU A CA 1
ATOM 639 C C . LEU A 1 83 ? -5.452 -5.344 0.156 1.00 97.44 83 LEU A C 1
ATOM 641 O O . LEU A 1 83 ? -4.275 -5.232 0.512 1.00 97.44 83 LEU A O 1
ATOM 645 N N . ASN A 1 84 ? -5.800 -5.758 -1.058 1.00 96.44 84 ASN A N 1
ATOM 646 C CA . ASN A 1 84 ? -4.858 -6.059 -2.126 1.00 96.44 84 ASN A CA 1
ATOM 647 C C . ASN A 1 84 ? -4.584 -4.785 -2.935 1.00 96.44 84 ASN A C 1
ATOM 649 O O . ASN A 1 84 ? -5.439 -4.342 -3.701 1.00 96.44 84 ASN A O 1
ATOM 653 N N . VAL A 1 85 ? -3.391 -4.203 -2.783 1.00 96.62 85 VAL A N 1
ATOM 654 C CA . VAL A 1 85 ? -2.968 -3.013 -3.547 1.00 96.62 85 VAL A CA 1
ATOM 655 C C . VAL A 1 85 ? -2.008 -3.337 -4.697 1.00 96.62 85 VAL A C 1
ATOM 657 O O . VAL A 1 85 ? -1.251 -2.482 -5.163 1.00 96.62 85 VAL A O 1
ATOM 660 N N . ALA A 1 86 ? -1.961 -4.598 -5.131 1.00 93.19 86 ALA A N 1
ATOM 661 C CA . ALA A 1 86 ? -1.127 -5.024 -6.244 1.00 93.19 86 ALA A CA 1
ATOM 662 C C . ALA A 1 86 ? -1.837 -4.878 -7.595 1.00 93.19 86 ALA A C 1
ATOM 664 O O . ALA A 1 86 ? -3.051 -5.002 -7.721 1.00 93.19 86 ALA A O 1
ATOM 665 N N . TYR A 1 87 ? -1.029 -4.697 -8.635 1.00 90.56 87 TYR A N 1
ATOM 666 C CA . TYR A 1 87 ? -1.446 -4.887 -10.018 1.00 90.56 87 TYR A CA 1
ATOM 667 C C . TYR A 1 87 ? -1.198 -6.341 -10.429 1.00 90.56 87 TYR A C 1
ATOM 669 O O . TYR A 1 87 ? -0.078 -6.826 -10.262 1.00 90.56 87 TYR A O 1
ATOM 677 N N . GLY A 1 88 ? -2.215 -7.005 -10.988 1.00 87.75 88 GLY A N 1
ATOM 678 C CA . GLY A 1 88 ? -2.088 -8.341 -11.583 1.00 87.75 88 GLY A CA 1
ATOM 679 C C . GLY A 1 88 ? -1.957 -9.503 -10.592 1.00 87.75 88 GLY A C 1
ATOM 680 O O . GLY A 1 88 ? -1.510 -10.572 -10.991 1.00 87.75 88 GLY A O 1
ATOM 681 N N . VAL A 1 89 ? -2.318 -9.306 -9.320 1.00 87.00 89 VAL A N 1
ATOM 682 C CA . VAL A 1 89 ? -2.325 -10.368 -8.299 1.00 87.00 89 VAL A CA 1
ATOM 683 C C . VAL A 1 89 ? -3.765 -10.708 -7.945 1.00 87.00 89 VAL A C 1
ATOM 685 O O . VAL A 1 89 ? -4.522 -9.833 -7.522 1.00 87.00 89 VAL A O 1
ATOM 688 N N . GLU A 1 90 ? -4.129 -11.975 -8.114 1.00 90.44 90 GLU A N 1
ATOM 689 C CA . GLU A 1 90 ? -5.469 -12.486 -7.826 1.00 90.44 90 GLU A CA 1
ATOM 690 C C . GLU A 1 90 ? -5.684 -12.753 -6.329 1.00 90.44 90 GLU A C 1
ATOM 692 O O . GLU A 1 90 ? -4.747 -13.000 -5.567 1.00 90.44 90 GLU A O 1
ATOM 697 N N . ASN A 1 91 ? -6.949 -12.725 -5.908 1.00 92.00 91 ASN A N 1
ATOM 698 C CA . ASN A 1 91 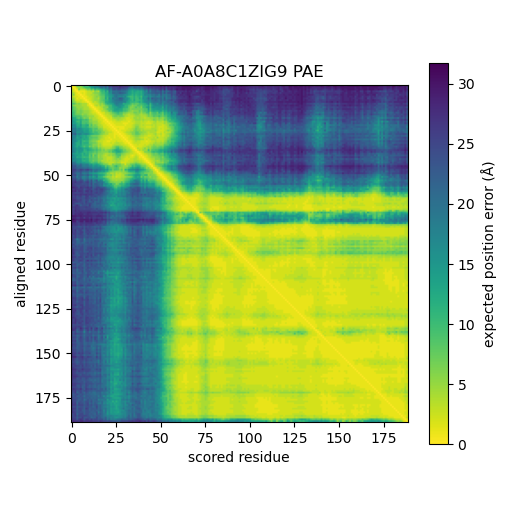? -7.350 -13.041 -4.541 1.00 92.00 91 ASN A CA 1
ATOM 699 C C . ASN A 1 91 ? -7.553 -14.559 -4.417 1.00 92.00 91 ASN A C 1
ATOM 701 O O . ASN A 1 91 ? -8.492 -15.107 -4.986 1.00 92.00 91 ASN A O 1
ATOM 705 N N . VAL A 1 92 ? -6.668 -15.234 -3.682 1.00 88.56 92 VAL A N 1
ATOM 706 C CA . VAL A 1 92 ? -6.575 -16.709 -3.670 1.00 88.56 92 VAL A CA 1
ATOM 707 C C . VAL A 1 92 ? -7.572 -17.377 -2.708 1.00 88.56 92 VAL A C 1
ATOM 709 O O . VAL A 1 92 ? -7.887 -18.551 -2.875 1.00 88.56 92 VAL A O 1
ATOM 712 N N . PHE A 1 93 ? -8.105 -16.646 -1.719 1.00 88.88 93 PHE A N 1
ATOM 713 C CA . PHE A 1 93 ? -8.965 -17.207 -0.664 1.00 88.88 93 PHE A CA 1
ATOM 714 C C . PHE A 1 93 ? -10.287 -16.436 -0.471 1.00 88.88 93 PHE A C 1
ATOM 716 O O . PHE A 1 93 ? -10.587 -16.023 0.652 1.00 88.88 93 PHE A O 1
ATOM 723 N N . PRO A 1 94 ? -11.084 -16.207 -1.534 1.00 89.25 94 PRO A N 1
ATOM 724 C CA . PRO A 1 94 ? -12.272 -15.347 -1.479 1.00 89.25 94 PRO A CA 1
ATOM 725 C C . PRO A 1 94 ? -13.343 -15.821 -0.485 1.00 89.25 94 PRO A C 1
ATOM 727 O O . PRO A 1 94 ? -14.082 -14.995 0.036 1.00 89.25 94 PRO A O 1
ATOM 730 N N . ASP A 1 95 ? -13.397 -17.121 -0.186 1.00 90.69 95 ASP A N 1
ATOM 731 C CA . ASP A 1 95 ? -14.364 -17.692 0.760 1.00 90.69 95 ASP A CA 1
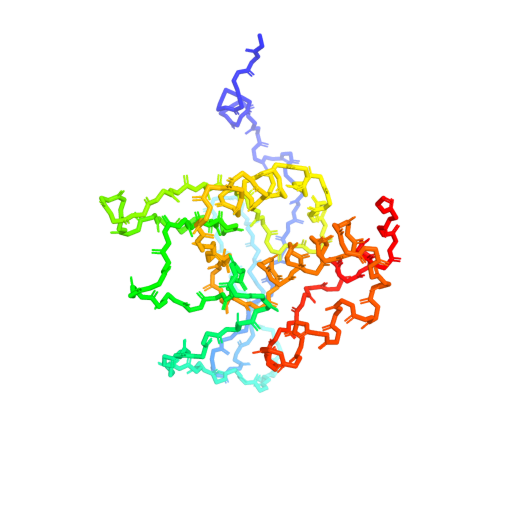ATOM 732 C C . ASP A 1 95 ? -13.962 -17.499 2.233 1.00 90.69 95 ASP A C 1
ATOM 734 O O . ASP A 1 95 ? -14.777 -17.708 3.130 1.00 90.69 95 ASP A O 1
ATOM 738 N N . LEU A 1 96 ? -12.703 -17.127 2.498 1.00 89.62 96 LEU A N 1
ATOM 739 C CA . LEU A 1 96 ? -12.164 -16.990 3.856 1.00 89.62 96 LEU A CA 1
ATOM 740 C C . LEU A 1 96 ? -12.069 -15.537 4.325 1.00 89.62 96 LEU A C 1
ATOM 742 O O . LEU A 1 96 ? -12.094 -15.290 5.529 1.00 89.62 96 LEU A O 1
ATOM 746 N N . PHE A 1 97 ? -11.943 -14.580 3.403 1.00 94.06 97 PHE A N 1
ATOM 747 C CA . PHE A 1 97 ? -11.706 -13.178 3.744 1.00 94.06 97 PHE A CA 1
ATOM 748 C C . PHE A 1 97 ? -12.566 -12.233 2.914 1.00 94.06 97 PHE A C 1
ATOM 750 O O . PHE A 1 97 ? -12.817 -12.460 1.733 1.00 94.06 97 PHE A O 1
ATOM 757 N N . THR A 1 98 ? -12.914 -11.093 3.503 1.00 95.94 98 THR A N 1
ATOM 758 C CA . THR A 1 98 ? -13.480 -9.969 2.756 1.00 95.94 98 THR A CA 1
ATOM 759 C C . THR A 1 98 ? -12.359 -9.244 2.016 1.00 95.94 98 THR A C 1
ATOM 761 O O . THR A 1 98 ? -11.464 -8.670 2.639 1.00 95.94 98 THR A O 1
ATOM 764 N N . TYR A 1 99 ? -12.400 -9.239 0.684 1.00 96.25 99 TYR A N 1
ATOM 765 C CA . TYR A 1 99 ? -11.382 -8.585 -0.138 1.00 96.25 99 TYR A CA 1
ATOM 766 C C . TYR A 1 99 ? -11.793 -7.192 -0.606 1.00 96.25 99 TYR A C 1
ATOM 768 O O . TYR A 1 99 ? -12.933 -6.952 -1.001 1.00 96.25 99 TYR A O 1
ATOM 776 N N . LYS A 1 100 ? -10.798 -6.310 -0.691 1.00 97.44 100 LYS A N 1
ATOM 777 C CA . LYS A 1 100 ? -10.831 -5.102 -1.513 1.00 97.44 100 LYS A CA 1
ATOM 778 C C . LYS A 1 100 ? -9.566 -5.049 -2.356 1.00 97.44 100 LYS A C 1
ATOM 780 O O . LYS A 1 100 ? -8.462 -5.095 -1.819 1.00 97.44 100 LYS A O 1
ATOM 785 N N . THR A 1 101 ? -9.727 -4.948 -3.672 1.00 97.19 101 THR A N 1
ATOM 786 C CA . THR A 1 101 ? -8.607 -4.820 -4.609 1.00 97.19 101 THR A CA 1
ATOM 787 C C . THR A 1 101 ? -8.549 -3.400 -5.149 1.00 97.19 101 THR A C 1
ATOM 789 O O . THR A 1 101 ? -9.484 -2.947 -5.804 1.00 97.19 101 THR A O 1
ATOM 792 N N . VAL A 1 102 ? -7.435 -2.715 -4.903 1.00 97.00 102 VAL A N 1
ATOM 793 C CA . VAL A 1 102 ? -7.138 -1.382 -5.434 1.00 97.00 102 VAL A CA 1
ATOM 794 C C . VAL A 1 102 ? -5.901 -1.503 -6.314 1.00 97.00 102 VAL A C 1
ATOM 796 O O . VAL A 1 102 ? -4.791 -1.732 -5.844 1.00 97.00 102 VAL A O 1
ATOM 799 N N . THR A 1 103 ? -6.081 -1.407 -7.625 1.00 95.75 103 THR A N 1
ATOM 800 C CA . THR A 1 103 ? -5.010 -1.722 -8.575 1.00 95.75 103 THR A CA 1
ATOM 801 C C . THR A 1 103 ? -4.003 -0.572 -8.668 1.00 95.75 103 THR A C 1
ATOM 803 O O . THR A 1 103 ? -4.243 0.404 -9.372 1.00 95.75 103 THR A O 1
ATOM 806 N N . VAL A 1 104 ? -2.858 -0.698 -7.985 1.00 95.31 104 VAL A N 1
ATOM 807 C CA . VAL A 1 104 ? -1.793 0.321 -7.974 1.00 95.31 104 VAL A CA 1
ATOM 808 C C . VAL A 1 104 ? -0.524 -0.199 -8.660 1.00 95.31 104 VAL A C 1
ATOM 810 O O . VAL A 1 104 ? 0.017 -1.264 -8.324 1.00 95.31 104 VAL A O 1
ATOM 813 N N . LEU A 1 105 ? -0.020 0.574 -9.626 1.00 95.00 105 LEU A N 1
ATOM 814 C CA . LEU A 1 105 ? 1.275 0.339 -10.269 1.00 95.00 105 LEU A CA 1
ATOM 815 C C . LEU A 1 105 ? 2.417 0.787 -9.348 1.00 95.00 105 LEU A C 1
ATOM 817 O O . LEU A 1 105 ? 2.325 1.816 -8.692 1.00 95.00 105 LEU A O 1
ATOM 821 N N . ASP A 1 106 ? 3.514 0.028 -9.304 1.00 95.56 106 ASP A N 1
ATOM 822 C CA . ASP A 1 106 ? 4.685 0.352 -8.470 1.00 95.56 106 ASP A CA 1
ATOM 823 C C . ASP A 1 106 ? 5.689 1.248 -9.201 1.00 95.56 106 ASP A C 1
ATOM 825 O O . ASP A 1 106 ? 6.873 0.933 -9.311 1.00 95.56 106 ASP A O 1
ATOM 829 N N . LEU A 1 107 ? 5.189 2.337 -9.779 1.00 95.44 107 LEU A N 1
ATOM 830 C CA . LEU A 1 107 ? 5.991 3.269 -10.561 1.00 95.44 107 LEU A CA 1
ATOM 831 C C . LEU A 1 107 ? 6.102 4.607 -9.821 1.00 95.44 107 LEU A C 1
ATOM 833 O O . LEU A 1 107 ? 5.091 5.066 -9.282 1.00 95.44 107 LEU A O 1
ATOM 837 N N . PRO A 1 108 ? 7.276 5.267 -9.813 1.00 94.50 108 PRO A N 1
ATOM 838 C CA . PRO A 1 108 ? 7.450 6.575 -9.178 1.00 94.50 108 PRO A CA 1
ATOM 839 C C . PRO A 1 108 ? 6.471 7.657 -9.657 1.00 94.50 108 PRO A C 1
ATOM 841 O O . PRO A 1 108 ? 6.159 8.581 -8.907 1.00 94.50 108 PRO A O 1
ATOM 844 N N . GLU A 1 109 ? 5.988 7.542 -10.893 1.00 95.06 109 GLU A N 1
ATOM 845 C CA . GLU A 1 109 ? 5.044 8.466 -11.523 1.00 95.06 109 GLU A CA 1
ATOM 846 C C . GLU A 1 109 ? 3.586 8.206 -11.121 1.00 95.06 109 GLU A C 1
ATOM 848 O O . GLU A 1 109 ? 2.723 9.041 -11.385 1.00 95.06 109 GLU A O 1
ATOM 853 N N . THR A 1 110 ? 3.288 7.057 -10.506 1.00 97.25 110 THR A N 1
ATOM 854 C CA . THR A 1 110 ? 1.929 6.739 -10.052 1.00 97.25 110 THR A CA 1
ATOM 855 C C . THR A 1 110 ? 1.579 7.623 -8.862 1.00 97.25 110 THR A C 1
ATOM 857 O O . THR A 1 110 ? 2.314 7.645 -7.878 1.00 97.25 110 THR A O 1
ATOM 860 N N . ASP A 1 111 ? 0.456 8.337 -8.925 1.00 97.69 111 ASP A N 1
ATOM 861 C CA . ASP A 1 111 ? -0.055 9.093 -7.779 1.00 97.69 111 ASP A CA 1
ATOM 862 C C . ASP A 1 111 ? -0.700 8.137 -6.771 1.00 97.69 111 ASP A C 1
ATOM 864 O O . ASP A 1 111 ? -1.877 7.792 -6.888 1.00 97.69 111 ASP A O 1
ATOM 868 N N . ILE A 1 112 ? 0.074 7.689 -5.780 1.00 97.69 112 ILE A N 1
ATOM 869 C CA . ILE A 1 112 ? -0.416 6.765 -4.754 1.00 97.69 112 ILE A CA 1
ATOM 870 C C . ILE A 1 112 ? -1.390 7.443 -3.785 1.00 97.69 112 ILE A C 1
ATOM 872 O O . ILE A 1 112 ? -2.253 6.777 -3.216 1.00 97.69 112 ILE A O 1
ATOM 876 N N . THR A 1 113 ? -1.284 8.764 -3.619 1.00 97.38 113 THR A N 1
ATOM 877 C CA . THR A 1 113 ? -2.111 9.516 -2.667 1.00 97.38 113 THR A CA 1
ATOM 878 C C . THR A 1 113 ? -3.570 9.584 -3.107 1.00 97.38 113 THR A C 1
ATOM 880 O O . THR A 1 113 ? -4.462 9.590 -2.262 1.00 97.38 113 THR A O 1
ATOM 883 N N . SER A 1 114 ? -3.827 9.522 -4.417 1.00 97.44 114 SER A N 1
ATOM 884 C CA . SER A 1 114 ? -5.183 9.454 -4.975 1.00 97.44 114 SER A CA 1
ATOM 885 C C . SER A 1 114 ? -5.984 8.220 -4.521 1.00 97.44 114 SER A C 1
ATOM 887 O O . SER A 1 114 ? -7.209 8.282 -4.436 1.00 97.44 114 SER A O 1
ATOM 889 N N . TYR A 1 115 ? -5.307 7.123 -4.158 1.00 97.88 115 TYR A N 1
ATOM 890 C CA . TYR A 1 115 ? -5.932 5.869 -3.709 1.00 97.88 115 TYR A CA 1
ATOM 891 C C . TYR A 1 115 ? -6.164 5.810 -2.195 1.00 97.88 115 TYR A C 1
ATOM 893 O O . TYR A 1 115 ? -6.855 4.914 -1.700 1.00 97.88 115 TYR A O 1
ATOM 901 N N . PHE A 1 116 ? -5.583 6.742 -1.439 1.00 98.06 116 PHE A N 1
ATOM 902 C CA . PHE A 1 116 ? -5.657 6.752 0.018 1.00 98.06 116 PHE A CA 1
ATOM 903 C C . PHE A 1 116 ? -7.084 6.805 0.567 1.00 98.06 116 PHE A C 1
ATOM 905 O O . PHE A 1 116 ? -7.372 5.976 1.429 1.00 98.06 116 PHE A O 1
ATOM 912 N N . PRO A 1 117 ? -8.004 7.666 0.081 1.00 97.38 117 PRO A N 1
ATOM 913 C CA . PRO A 1 117 ? -9.362 7.710 0.622 1.00 97.38 117 PRO A CA 1
ATOM 914 C C . PRO A 1 117 ? -10.060 6.347 0.568 1.00 97.38 117 PRO A C 1
ATOM 916 O O . PRO A 1 117 ? -10.617 5.892 1.564 1.00 97.38 117 PRO A O 1
ATOM 919 N N . GLU A 1 118 ? -9.951 5.658 -0.569 1.00 97.94 118 GLU A N 1
ATOM 920 C CA . GLU A 1 118 ? -10.559 4.345 -0.772 1.00 97.94 118 GLU A CA 1
ATOM 921 C C . GLU A 1 118 ? -9.918 3.261 0.112 1.00 97.94 118 GLU A C 1
ATOM 923 O O . GLU A 1 118 ? -10.617 2.418 0.681 1.00 97.94 118 GLU A O 1
ATOM 928 N N . CYS A 1 119 ? -8.590 3.281 0.245 1.00 98.12 119 CYS A N 1
ATOM 929 C CA . CYS A 1 119 ? -7.861 2.324 1.074 1.00 98.12 119 CYS A CA 1
ATOM 930 C C . CYS A 1 119 ? -8.156 2.529 2.565 1.00 98.12 119 CYS A C 1
ATOM 932 O O . CYS A 1 119 ? -8.385 1.566 3.294 1.00 98.12 119 CYS A O 1
ATOM 934 N N . PHE A 1 120 ? -8.160 3.781 3.024 1.00 98.06 120 PHE A N 1
ATOM 935 C CA . PHE A 1 120 ? -8.361 4.120 4.432 1.00 98.06 120 PHE A CA 1
ATOM 936 C C . PHE A 1 120 ? -9.791 3.839 4.864 1.00 98.06 120 PHE A C 1
ATOM 938 O O . PHE A 1 120 ? -9.992 3.332 5.963 1.00 98.06 120 PHE A O 1
ATOM 945 N N . GLN A 1 121 ? -10.765 4.103 3.988 1.00 97.94 121 GLN A N 1
ATOM 946 C CA . GLN A 1 121 ? -12.156 3.741 4.227 1.00 97.94 121 GLN A CA 1
ATOM 947 C C . GLN A 1 121 ? -12.286 2.244 4.527 1.00 97.94 121 GLN A C 1
ATOM 949 O O . GLN A 1 121 ? -12.831 1.884 5.565 1.00 97.94 121 GLN A O 1
ATOM 954 N N . PHE A 1 122 ? -11.713 1.382 3.683 1.00 98.44 122 PHE A N 1
ATOM 955 C CA . PHE A 1 122 ? -11.765 -0.066 3.893 1.00 98.44 122 PHE A CA 1
ATOM 956 C C . PHE A 1 122 ? -11.104 -0.497 5.210 1.00 98.44 122 PHE A C 1
ATOM 958 O O . PHE A 1 122 ? -11.656 -1.317 5.942 1.00 98.44 122 PHE A O 1
ATOM 965 N N . ILE A 1 123 ? -9.937 0.075 5.535 1.00 98.12 123 ILE A N 1
ATOM 966 C CA . ILE A 1 123 ? -9.235 -0.236 6.789 1.00 98.12 123 ILE A CA 1
ATOM 967 C C . ILE A 1 123 ? -10.080 0.179 8.004 1.00 98.12 123 ILE A C 1
ATOM 969 O O . ILE A 1 123 ? -10.210 -0.584 8.962 1.00 98.12 123 ILE A O 1
ATOM 973 N N . ASN A 1 124 ? -10.669 1.374 7.958 1.00 97.44 124 ASN A N 1
ATOM 974 C CA . ASN A 1 124 ? -11.479 1.919 9.042 1.00 97.44 124 ASN A CA 1
ATOM 975 C C . ASN A 1 124 ? -12.781 1.139 9.242 1.00 97.44 124 ASN A C 1
ATOM 977 O O . ASN A 1 124 ? -13.114 0.810 10.377 1.00 97.44 124 ASN A O 1
ATOM 981 N N . GLU A 1 125 ? -13.497 0.817 8.165 1.00 97.62 125 GLU A N 1
ATOM 982 C CA . GLU A 1 125 ? -14.743 0.045 8.223 1.00 97.62 125 GLU A CA 1
ATOM 983 C C . GLU A 1 125 ? -14.511 -1.342 8.829 1.00 97.62 125 GLU A C 1
ATOM 985 O O . GLU A 1 125 ? -15.241 -1.752 9.732 1.00 97.62 125 GLU A O 1
ATOM 990 N N . ALA A 1 126 ? -13.458 -2.038 8.396 1.00 96.75 126 ALA A N 1
ATOM 991 C CA . ALA A 1 126 ? -13.094 -3.336 8.952 1.00 96.75 126 ALA A CA 1
ATOM 992 C C . ALA A 1 126 ? -12.713 -3.238 10.439 1.00 96.75 126 ALA A C 1
ATOM 994 O O . ALA A 1 126 ? -13.171 -4.044 11.246 1.00 96.75 126 ALA A O 1
ATOM 995 N N . SER A 1 127 ? -11.928 -2.223 10.819 1.00 95.56 127 SER A N 1
ATOM 996 C CA . SER A 1 127 ? -11.541 -1.982 12.216 1.00 95.56 127 SER A CA 1
ATOM 997 C C . SER A 1 127 ? -12.755 -1.705 13.114 1.00 95.56 127 SER A C 1
ATOM 999 O O . SER A 1 127 ? -12.876 -2.281 14.195 1.00 95.56 127 SER A O 1
ATOM 1001 N N . GLN A 1 128 ? -13.717 -0.901 12.646 1.00 95.94 128 GLN A N 1
ATOM 1002 C CA . GLN A 1 128 ? -14.965 -0.609 13.368 1.00 95.94 128 GLN A CA 1
ATOM 1003 C C . GLN A 1 128 ? -15.842 -1.850 13.581 1.00 95.94 128 GLN A C 1
ATOM 1005 O O . GLN A 1 128 ? -16.586 -1.917 14.557 1.00 95.94 128 GLN A O 1
ATOM 1010 N N . GLN A 1 129 ? -15.733 -2.845 12.701 1.00 95.50 129 GLN A N 1
ATOM 1011 C CA . GLN A 1 129 ? -16.416 -4.135 12.824 1.00 95.50 129 GLN A CA 1
ATOM 1012 C C . GLN A 1 129 ? -15.654 -5.132 13.719 1.00 95.50 129 GLN A C 1
ATOM 1014 O O . GLN A 1 129 ? -16.068 -6.281 13.849 1.00 95.50 129 GLN A O 1
ATOM 1019 N N . GLY A 1 130 ? -14.539 -4.717 14.333 1.00 94.88 130 GLY A N 1
ATOM 1020 C CA . GLY A 1 130 ? -13.668 -5.593 15.119 1.00 94.88 130 GLY A CA 1
ATOM 1021 C C . GLY A 1 130 ? -12.818 -6.540 14.267 1.00 94.88 130 GLY A C 1
ATOM 1022 O O . GLY A 1 130 ? -12.275 -7.514 14.785 1.00 94.88 130 GLY A O 1
ATOM 1023 N N . GLY A 1 131 ? -12.714 -6.278 12.963 1.00 95.75 131 GLY A N 1
ATOM 1024 C CA . GLY A 1 131 ? -11.918 -7.057 12.029 1.00 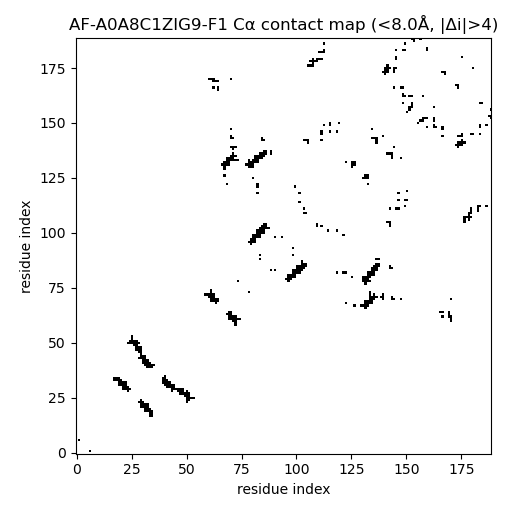95.75 131 GLY A CA 1
ATOM 1025 C C . GLY A 1 131 ? -10.434 -6.692 12.050 1.00 95.75 131 GLY A C 1
ATOM 1026 O O . GLY A 1 131 ? -10.023 -5.606 12.455 1.00 95.75 131 GLY A O 1
ATOM 1027 N N . VAL A 1 132 ? -9.622 -7.618 11.548 1.00 95.75 132 VAL A N 1
ATOM 1028 C CA . VAL A 1 132 ? -8.192 -7.428 11.276 1.00 95.75 132 VAL A CA 1
ATOM 1029 C C . VAL A 1 132 ? -7.962 -7.389 9.769 1.00 95.75 132 VAL A C 1
ATOM 1031 O O . VAL A 1 132 ? -8.386 -8.302 9.047 1.00 95.75 132 VAL A O 1
ATOM 1034 N N . VAL A 1 133 ? -7.270 -6.345 9.318 1.00 97.06 133 VAL A N 1
ATOM 1035 C CA . VAL A 1 133 ? -6.973 -6.060 7.915 1.00 97.06 133 VAL A CA 1
ATOM 1036 C C . VAL A 1 133 ? -5.526 -6.402 7.606 1.00 97.06 133 VAL A C 1
ATOM 1038 O O . VAL A 1 133 ? -4.609 -5.871 8.229 1.00 97.06 133 VAL A O 1
ATOM 1041 N N . LEU A 1 134 ? -5.314 -7.234 6.592 1.00 95.62 134 LEU A N 1
ATOM 1042 C CA . LEU A 1 134 ? -4.016 -7.411 5.956 1.00 95.62 134 LEU A CA 1
ATOM 1043 C C . LEU A 1 134 ? -3.914 -6.517 4.722 1.00 95.62 134 LEU A C 1
ATOM 1045 O O . LEU A 1 134 ? -4.674 -6.686 3.773 1.00 95.62 134 LEU A O 1
ATOM 1049 N N . VAL A 1 135 ? -2.932 -5.620 4.696 1.00 96.25 135 VAL A N 1
ATOM 1050 C CA . VAL A 1 135 ? -2.580 -4.851 3.499 1.00 96.25 135 VAL A CA 1
ATOM 1051 C C . VAL A 1 135 ? -1.398 -5.525 2.810 1.00 96.25 135 VAL A C 1
ATOM 1053 O O . VAL A 1 135 ? -0.319 -5.657 3.395 1.00 96.25 135 VAL A O 1
ATOM 1056 N N . HIS A 1 136 ? -1.560 -5.932 1.553 1.00 93.62 136 HIS A N 1
ATOM 1057 C CA . HIS A 1 136 ? -0.475 -6.535 0.777 1.00 93.62 136 HIS A CA 1
ATOM 1058 C C . HIS A 1 136 ? -0.380 -5.955 -0.634 1.00 93.62 136 HIS A C 1
ATOM 1060 O O . HIS A 1 136 ? -1.305 -5.339 -1.156 1.00 93.62 136 HIS A O 1
ATOM 1066 N N . CYS A 1 137 ? 0.787 -6.138 -1.245 1.00 91.12 137 CYS A N 1
ATOM 1067 C CA . CYS A 1 137 ? 0.996 -5.895 -2.666 1.00 91.12 137 CYS A CA 1
ATOM 1068 C C . CYS A 1 137 ? 1.669 -7.133 -3.279 1.00 91.12 137 CYS A C 1
ATOM 1070 O O . CYS A 1 137 ? 1.359 -8.245 -2.861 1.00 91.12 137 CYS A O 1
ATOM 1072 N N . ASN A 1 138 ? 2.582 -6.965 -4.241 1.00 86.81 138 ASN A N 1
ATOM 1073 C CA . ASN A 1 138 ? 3.312 -8.097 -4.819 1.00 86.81 138 ASN A CA 1
ATOM 1074 C C . ASN A 1 138 ? 4.432 -8.610 -3.895 1.00 86.81 138 ASN A C 1
ATOM 1076 O O . ASN A 1 138 ? 4.524 -9.798 -3.639 1.00 86.81 138 ASN A O 1
ATOM 1080 N N . ALA A 1 139 ? 5.272 -7.704 -3.381 1.00 83.44 139 ALA A N 1
ATOM 1081 C CA . ALA A 1 139 ? 6.432 -8.053 -2.545 1.00 83.44 139 ALA A CA 1
ATOM 1082 C C . ALA A 1 139 ? 6.320 -7.549 -1.094 1.00 83.44 139 ALA A C 1
ATOM 1084 O O . ALA A 1 139 ? 7.197 -7.785 -0.271 1.00 83.44 139 ALA A O 1
ATOM 1085 N N . GLY A 1 140 ? 5.288 -6.761 -0.779 1.00 84.06 140 GLY A N 1
ATOM 1086 C CA . GLY A 1 140 ? 5.150 -6.137 0.540 1.00 84.06 140 GLY A CA 1
ATOM 1087 C C . GLY A 1 140 ? 6.238 -5.117 0.889 1.00 84.06 140 GLY A C 1
ATOM 1088 O O . GLY A 1 140 ? 6.515 -4.912 2.069 1.00 84.06 140 GLY A O 1
ATOM 1089 N N . VAL A 1 141 ? 6.876 -4.517 -0.122 1.00 89.88 141 VAL A N 1
ATOM 1090 C CA . VAL A 1 141 ? 8.019 -3.600 0.039 1.00 89.88 141 VAL A CA 1
ATOM 1091 C C . VAL A 1 141 ? 7.618 -2.140 -0.170 1.00 89.88 141 VAL A C 1
ATOM 1093 O O . VAL A 1 141 ? 7.944 -1.299 0.664 1.00 89.88 141 VAL A O 1
ATOM 1096 N N . SER A 1 142 ? 6.912 -1.836 -1.266 1.00 95.75 142 SER A N 1
ATOM 1097 C CA . SER A 1 142 ? 6.658 -0.457 -1.708 1.00 95.75 142 SER A CA 1
ATOM 1098 C C . SER A 1 142 ? 5.191 -0.042 -1.533 1.00 95.75 142 SER A C 1
ATOM 1100 O O . SER A 1 142 ? 4.857 0.554 -0.515 1.00 95.75 142 SER A O 1
ATOM 1102 N N . ARG A 1 143 ? 4.286 -0.421 -2.450 1.00 97.06 143 ARG A N 1
ATOM 1103 C CA . ARG A 1 143 ? 2.865 0.010 -2.456 1.00 97.06 143 ARG A CA 1
ATOM 1104 C C . ARG A 1 143 ? 2.129 -0.184 -1.130 1.00 97.06 143 ARG A C 1
ATOM 1106 O O . ARG A 1 143 ? 1.585 0.769 -0.582 1.00 97.06 143 ARG A O 1
ATOM 1113 N N . SER A 1 144 ? 2.114 -1.410 -0.602 1.00 96.56 144 SER A N 1
ATOM 1114 C CA . SER A 1 144 ? 1.393 -1.708 0.644 1.00 96.56 144 SER A CA 1
ATOM 1115 C C . SER A 1 144 ? 1.987 -0.965 1.838 1.00 96.56 144 SER A C 1
ATOM 1117 O O . SER A 1 144 ? 1.241 -0.466 2.673 1.00 96.56 144 SER A O 1
ATOM 1119 N N . ALA A 1 145 ? 3.316 -0.826 1.891 1.00 97.06 145 ALA A N 1
ATOM 1120 C CA . ALA A 1 145 ? 3.978 -0.035 2.922 1.00 97.06 145 ALA A CA 1
ATOM 1121 C C . ALA A 1 145 ? 3.592 1.447 2.812 1.00 97.06 145 ALA A C 1
ATOM 1123 O O . ALA A 1 145 ? 3.255 2.061 3.817 1.00 97.06 145 ALA A O 1
ATOM 1124 N N . SER A 1 146 ? 3.567 2.011 1.601 1.00 98.12 146 SER A N 1
ATOM 1125 C CA . SER A 1 146 ? 3.148 3.395 1.367 1.00 98.12 146 SER A CA 1
ATOM 1126 C C . SER A 1 146 ? 1.711 3.668 1.800 1.00 98.12 146 SER A C 1
ATOM 1128 O O . SER A 1 146 ? 1.463 4.691 2.430 1.00 98.12 146 SER A O 1
ATOM 1130 N N . VAL A 1 147 ? 0.779 2.755 1.509 1.00 98.25 147 VAL A N 1
ATOM 1131 C CA . VAL A 1 147 ? -0.619 2.878 1.954 1.00 98.25 147 VAL A CA 1
ATOM 1132 C C . VAL A 1 147 ? -0.710 2.863 3.478 1.00 98.25 147 VAL A C 1
ATOM 1134 O O . VAL A 1 147 ? -1.376 3.718 4.052 1.00 98.25 147 VAL A O 1
ATOM 1137 N N . VAL A 1 148 ? -0.001 1.950 4.146 1.00 98.12 148 VAL A N 1
ATOM 1138 C CA . VAL A 1 148 ? 0.027 1.888 5.615 1.00 98.12 148 VAL A CA 1
ATOM 1139 C C . VAL A 1 148 ? 0.651 3.149 6.225 1.00 98.12 148 VAL A C 1
ATOM 1141 O O . VAL A 1 148 ? 0.106 3.687 7.184 1.00 98.12 148 VAL A O 1
ATOM 1144 N N . ILE A 1 149 ? 1.759 3.656 5.674 1.00 98.38 149 ILE A N 1
ATOM 1145 C CA . ILE A 1 149 ? 2.386 4.903 6.145 1.00 98.38 149 ILE A CA 1
ATOM 1146 C C . ILE A 1 149 ? 1.400 6.068 6.011 1.00 98.38 149 ILE A C 1
ATOM 1148 O O . ILE A 1 149 ? 1.173 6.788 6.980 1.00 98.38 149 ILE A O 1
ATOM 1152 N N . GLY A 1 150 ? 0.773 6.220 4.840 1.00 98.19 150 GLY A N 1
ATOM 1153 C CA . GLY A 1 150 ? -0.234 7.256 4.612 1.00 98.19 150 GLY A CA 1
ATOM 1154 C C . GLY A 1 150 ? -1.423 7.139 5.569 1.00 98.19 150 GLY A C 1
ATOM 1155 O O . GLY A 1 150 ? -1.913 8.153 6.066 1.00 98.19 150 GLY A O 1
ATOM 1156 N N . PHE A 1 151 ? -1.853 5.911 5.877 1.00 98.38 151 PHE A N 1
ATOM 1157 C CA . PHE A 1 151 ? -2.935 5.651 6.825 1.00 98.38 151 PHE A CA 1
ATOM 1158 C C . PHE A 1 151 ? -2.577 6.150 8.227 1.00 98.38 151 PHE A C 1
ATOM 1160 O O . PHE A 1 151 ? -3.355 6.894 8.819 1.00 98.38 151 PHE A O 1
ATOM 1167 N N . LEU A 1 152 ? -1.386 5.809 8.735 1.00 98.06 152 LEU A N 1
ATOM 1168 C CA . LEU A 1 152 ? -0.914 6.273 10.045 1.00 98.06 152 LEU A CA 1
ATOM 1169 C C . LEU A 1 152 ? -0.792 7.800 10.096 1.00 98.06 152 LEU A C 1
ATOM 1171 O O . LEU A 1 152 ? -1.235 8.424 11.058 1.00 98.06 152 LEU A O 1
ATOM 1175 N N . MET A 1 153 ? -0.255 8.416 9.039 1.00 98.19 153 MET A N 1
ATOM 1176 C CA . MET A 1 153 ? -0.190 9.876 8.943 1.00 98.19 153 MET A CA 1
ATOM 1177 C C . MET A 1 153 ? -1.586 10.512 9.006 1.00 98.19 153 MET A C 1
ATOM 1179 O O . MET A 1 153 ? -1.793 11.509 9.692 1.00 98.19 153 MET A O 1
ATOM 1183 N N . SER A 1 154 ? -2.567 9.931 8.309 1.00 97.00 154 SER A N 1
ATOM 1184 C C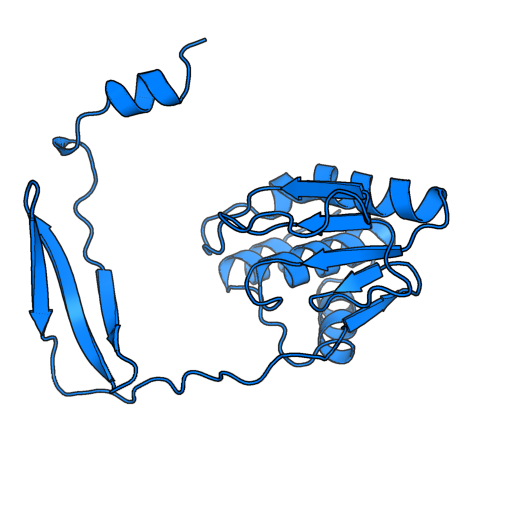A . SER A 1 154 ? -3.919 10.488 8.214 1.00 97.00 154 SER A CA 1
ATOM 1185 C C . SER A 1 154 ? -4.755 10.279 9.475 1.00 97.00 154 SER A C 1
ATOM 1187 O O . SER A 1 154 ? -5.343 11.239 9.987 1.00 97.00 154 SER A O 1
ATOM 1189 N N . GLN A 1 155 ? -4.803 9.041 9.972 1.00 94.69 155 GLN A N 1
ATOM 1190 C CA . GLN A 1 155 ? -5.684 8.628 11.065 1.00 94.69 155 GLN A CA 1
ATOM 1191 C C . GLN A 1 155 ? -5.086 8.903 12.441 1.00 94.69 155 GLN A C 1
ATOM 1193 O O . GLN A 1 155 ? -5.811 9.273 13.359 1.00 94.69 155 GLN A O 1
ATOM 1198 N N . GLU A 1 156 ? -3.768 8.764 12.584 1.00 93.88 156 GLU A N 1
ATOM 1199 C CA . GLU A 1 156 ? -3.078 8.940 13.867 1.00 93.88 156 GLU A CA 1
ATOM 1200 C C . GLU A 1 156 ? -2.309 10.263 13.948 1.00 93.88 156 GLU A C 1
ATOM 1202 O O . GLU A 1 156 ? -1.645 10.529 14.946 1.00 93.88 156 G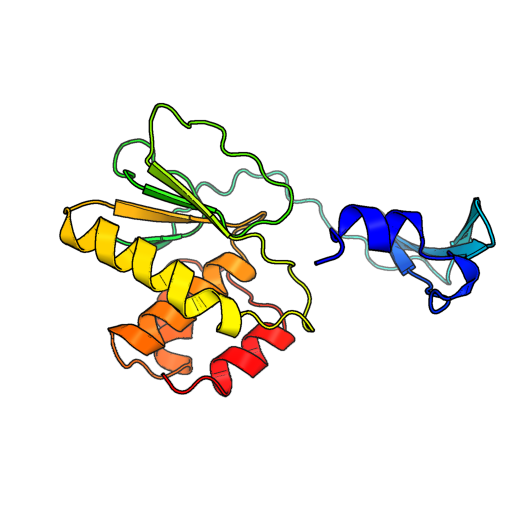LU A O 1
ATOM 1207 N N . LYS A 1 157 ? -2.407 11.107 12.910 1.00 95.56 157 LYS A N 1
ATOM 1208 C CA . LYS A 1 157 ? -1.748 12.422 12.829 1.00 95.56 157 LYS A CA 1
ATOM 1209 C C . LYS A 1 157 ? -0.233 12.359 13.038 1.00 95.56 157 LYS A C 1
ATOM 1211 O O . LYS A 1 157 ? 0.375 13.321 13.499 1.00 95.56 157 LYS A O 1
ATOM 1216 N N . MET A 1 158 ? 0.372 11.233 12.663 1.00 97.25 158 MET A N 1
ATOM 1217 C CA . MET A 1 158 ? 1.820 11.061 12.679 1.00 97.25 158 MET A CA 1
ATOM 1218 C C . MET A 1 158 ? 2.475 11.881 11.569 1.00 97.25 158 MET A C 1
ATOM 1220 O O . MET A 1 158 ? 1.966 11.964 10.448 1.00 97.25 158 MET A O 1
ATOM 1224 N N . SER A 1 159 ? 3.652 12.431 11.853 1.00 97.81 159 SER A N 1
ATOM 1225 C CA . SER A 1 159 ? 4.535 12.929 10.803 1.00 97.81 159 SER A CA 1
ATOM 1226 C C . SER A 1 159 ? 4.987 11.784 9.890 1.00 97.81 159 SER A C 1
ATOM 1228 O O . SER A 1 159 ? 4.938 10.603 10.251 1.00 97.81 159 SER A O 1
ATOM 1230 N N . PHE A 1 160 ? 5.471 12.133 8.695 1.00 97.62 160 PHE A N 1
ATOM 1231 C CA . PHE A 1 160 ? 6.032 11.149 7.770 1.00 97.62 160 PHE A CA 1
ATOM 1232 C C . PHE A 1 160 ? 7.127 10.295 8.428 1.00 97.62 160 PHE A C 1
ATOM 1234 O O . PHE A 1 160 ? 7.110 9.075 8.283 1.00 97.62 160 PHE A O 1
ATOM 1241 N N . ASP A 1 161 ? 8.060 10.918 9.154 1.00 97.69 161 ASP A N 1
ATOM 1242 C CA . ASP A 1 161 ? 9.203 10.213 9.740 1.00 97.69 161 ASP A CA 1
ATOM 1243 C C . ASP A 1 161 ? 8.770 9.255 10.862 1.00 97.69 161 ASP A C 1
ATOM 1245 O O . ASP A 1 161 ? 9.268 8.130 10.934 1.00 97.69 161 ASP A O 1
ATOM 1249 N N . GLU A 1 162 ? 7.793 9.646 11.688 1.00 97.94 162 GLU A N 1
ATOM 1250 C CA . GLU A 1 162 ? 7.213 8.781 12.725 1.00 97.94 162 GLU A CA 1
ATOM 1251 C C . GLU A 1 162 ? 6.495 7.576 12.113 1.00 97.94 162 GLU A C 1
ATOM 1253 O O . GLU A 1 162 ? 6.767 6.432 12.488 1.00 97.94 162 GLU A O 1
ATOM 1258 N N . ALA A 1 163 ? 5.617 7.820 11.135 1.00 98.06 163 ALA A N 1
ATOM 1259 C CA . ALA A 1 163 ? 4.870 6.766 10.462 1.00 98.06 163 ALA A CA 1
ATOM 1260 C C . ALA A 1 163 ? 5.809 5.811 9.711 1.00 98.06 163 ALA A C 1
ATOM 1262 O O . ALA A 1 163 ? 5.700 4.593 9.848 1.00 98.06 163 ALA A O 1
ATOM 1263 N N . PHE A 1 164 ? 6.773 6.346 8.957 1.00 97.75 164 PHE A N 1
ATOM 1264 C CA . PHE A 1 164 ? 7.766 5.545 8.246 1.00 97.75 164 PHE A CA 1
ATOM 1265 C C . PHE A 1 164 ? 8.580 4.681 9.212 1.00 97.75 164 PHE A C 1
ATOM 1267 O O . PHE A 1 164 ? 8.737 3.484 8.972 1.00 97.75 164 PHE A O 1
ATOM 1274 N N . SER A 1 165 ? 9.061 5.266 10.312 1.00 97.56 165 SER A N 1
ATOM 1275 C CA . SER A 1 165 ? 9.826 4.550 11.333 1.00 97.56 165 SER A CA 1
ATOM 1276 C C . SER A 1 165 ? 9.009 3.418 11.957 1.00 97.56 165 SER A C 1
ATOM 1278 O O . SER A 1 165 ? 9.476 2.283 11.995 1.00 97.56 165 SER A O 1
ATOM 1280 N N . ALA A 1 166 ? 7.751 3.673 12.334 1.00 96.94 166 ALA A N 1
ATOM 1281 C CA . ALA A 1 166 ? 6.871 2.657 12.910 1.00 96.94 166 ALA A CA 1
ATOM 1282 C C . ALA A 1 166 ? 6.678 1.449 11.977 1.00 96.94 166 ALA A C 1
ATOM 1284 O O . ALA A 1 166 ? 6.803 0.297 12.403 1.00 96.94 166 ALA A O 1
ATOM 1285 N N . VAL A 1 167 ? 6.430 1.695 10.686 1.00 96.31 167 VAL A N 1
ATOM 1286 C CA . VAL A 1 167 ? 6.274 0.614 9.700 1.00 96.31 167 VAL A CA 1
ATOM 1287 C C . VAL A 1 167 ? 7.614 -0.086 9.440 1.00 96.31 167 VAL A C 1
ATOM 1289 O O . VAL A 1 167 ? 7.644 -1.308 9.310 1.00 96.31 167 VAL A O 1
ATOM 1292 N N . LYS A 1 168 ? 8.737 0.648 9.419 1.00 95.25 168 LYS A N 1
ATOM 1293 C CA . LYS A 1 168 ? 10.088 0.088 9.230 1.00 95.25 168 LYS A CA 1
ATOM 1294 C C . LYS A 1 168 ? 10.509 -0.805 10.394 1.00 95.25 168 LYS A C 1
ATOM 1296 O O . LYS A 1 168 ? 11.131 -1.836 10.164 1.00 95.25 168 LYS A O 1
ATOM 1301 N N . THR A 1 169 ? 10.143 -0.448 11.622 1.00 94.56 169 THR A N 1
ATOM 1302 C CA . THR A 1 169 ? 10.367 -1.283 12.807 1.00 94.56 169 THR A CA 1
ATOM 1303 C C . THR A 1 169 ? 9.556 -2.572 12.735 1.00 94.56 169 THR A C 1
ATOM 1305 O O . THR A 1 169 ? 10.099 -3.642 12.995 1.00 94.56 169 THR A O 1
ATOM 1308 N N . ALA A 1 170 ? 8.281 -2.493 12.343 1.00 91.94 170 ALA A N 1
ATOM 1309 C CA . ALA A 1 170 ? 7.436 -3.675 12.186 1.00 91.94 170 ALA A CA 1
ATOM 1310 C C . ALA A 1 170 ? 7.872 -4.566 11.010 1.00 91.94 170 ALA A C 1
ATOM 1312 O O . ALA A 1 170 ? 7.674 -5.780 11.044 1.00 91.94 170 ALA A O 1
ATOM 1313 N N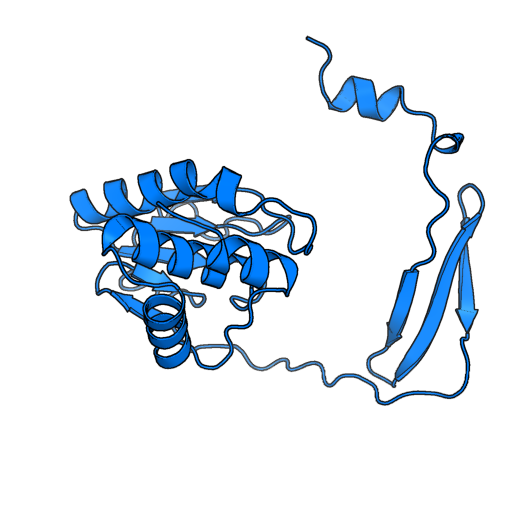 . ARG A 1 171 ? 8.454 -3.972 9.961 1.00 90.38 171 ARG A N 1
ATOM 1314 C CA . ARG A 1 171 ? 8.915 -4.672 8.761 1.00 90.38 171 ARG A CA 1
ATOM 1315 C C . ARG A 1 171 ? 10.195 -4.024 8.203 1.00 90.38 171 ARG A C 1
ATOM 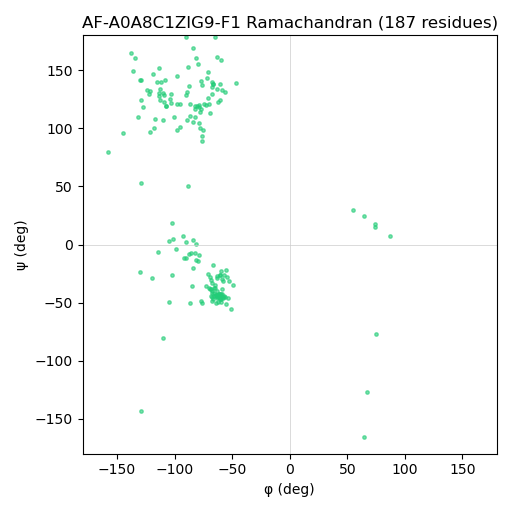1317 O O . ARG A 1 171 ? 10.120 -3.084 7.406 1.00 90.38 171 ARG A O 1
ATOM 1324 N N . PRO A 1 172 ? 11.384 -4.553 8.552 1.00 91.12 172 PRO A N 1
ATOM 1325 C CA . PRO A 1 172 ? 12.673 -3.948 8.199 1.00 91.12 172 PRO A CA 1
ATOM 1326 C C . PRO A 1 172 ? 12.925 -3.788 6.698 1.00 91.12 172 PRO A C 1
ATOM 1328 O O . PRO A 1 172 ? 13.704 -2.925 6.296 1.00 91.12 172 PRO A O 1
ATOM 1331 N N . TYR A 1 173 ? 12.258 -4.573 5.854 1.00 89.44 173 TYR A N 1
ATOM 1332 C CA . TYR A 1 173 ? 12.474 -4.580 4.405 1.00 89.44 173 TYR A CA 1
ATOM 1333 C C . TYR A 1 173 ? 11.588 -3.604 3.628 1.00 89.44 173 TYR A C 1
ATOM 1335 O O . TYR A 1 173 ? 11.694 -3.552 2.405 1.00 89.44 173 TYR A O 1
ATOM 1343 N N . ILE A 1 174 ? 10.735 -2.805 4.288 1.00 94.00 174 ILE A N 1
ATOM 1344 C CA . ILE A 1 174 ? 9.958 -1.804 3.544 1.00 94.00 174 ILE A CA 1
ATOM 1345 C C . ILE A 1 174 ? 10.888 -0.809 2.848 1.00 94.00 174 ILE A C 1
ATOM 1347 O O . ILE A 1 174 ? 11.880 -0.334 3.414 1.00 94.00 174 ILE A O 1
ATOM 1351 N N . GLN A 1 175 ? 10.535 -0.479 1.616 1.00 95.62 175 GLN A N 1
ATOM 1352 C CA . GLN A 1 175 ? 11.232 0.496 0.798 1.00 95.62 175 GLN A CA 1
ATOM 1353 C C . GLN A 1 175 ? 10.264 1.004 -0.279 1.00 95.62 175 GLN A C 1
ATOM 1355 O O . GLN A 1 175 ? 10.310 0.540 -1.420 1.00 95.62 175 GLN A O 1
ATOM 1360 N N . PRO A 1 176 ? 9.360 1.941 0.071 1.00 97.19 176 PRO A N 1
ATOM 1361 C CA . PRO A 1 176 ? 8.599 2.691 -0.918 1.00 97.19 176 PRO A CA 1
ATOM 1362 C C . PRO A 1 176 ? 9.503 3.211 -2.030 1.00 97.19 176 PRO A C 1
ATOM 1364 O O . PRO A 1 176 ? 10.617 3.678 -1.771 1.00 97.19 176 PRO A O 1
ATOM 1367 N N . ASN A 1 177 ? 9.025 3.144 -3.271 1.00 97.50 177 ASN A N 1
ATOM 1368 C CA . ASN A 1 177 ? 9.777 3.702 -4.386 1.00 97.50 177 ASN A CA 1
ATOM 1369 C C . ASN A 1 177 ? 10.009 5.226 -4.187 1.00 97.50 177 ASN A C 1
ATOM 1371 O O . ASN A 1 177 ? 9.271 5.883 -3.441 1.00 97.50 177 ASN A O 1
ATOM 1375 N N . PRO A 1 178 ? 11.019 5.828 -4.842 1.00 97.69 178 PRO A N 1
ATOM 1376 C CA . PRO A 1 178 ? 11.372 7.236 -4.623 1.00 97.69 178 PRO A CA 1
ATOM 1377 C C . PRO A 1 178 ? 10.238 8.238 -4.896 1.00 97.69 178 PRO A C 1
ATOM 1379 O O . PRO A 1 178 ? 10.159 9.284 -4.241 1.00 97.69 178 PRO A O 1
ATOM 1382 N N . GLY A 1 179 ? 9.347 7.920 -5.840 1.00 97.94 179 GLY A N 1
ATOM 1383 C CA . GLY A 1 179 ? 8.169 8.730 -6.137 1.00 97.94 179 GLY A CA 1
ATOM 1384 C C . GLY A 1 179 ? 7.177 8.712 -4.982 1.00 97.94 179 GLY A C 1
ATOM 1385 O O . GLY A 1 179 ? 6.788 9.772 -4.495 1.00 97.94 179 GLY A O 1
ATOM 1386 N N . PHE A 1 180 ? 6.859 7.527 -4.457 1.00 98.38 180 PHE A N 1
ATOM 1387 C CA . PHE A 1 180 ? 5.984 7.375 -3.293 1.00 98.38 180 PHE A CA 1
ATOM 1388 C C . PHE A 1 180 ? 6.575 8.011 -2.041 1.00 98.38 180 PHE A C 1
ATOM 1390 O O . PHE A 1 180 ? 5.853 8.681 -1.315 1.00 98.38 180 PHE A O 1
ATOM 1397 N N . MET A 1 181 ? 7.886 7.886 -1.810 1.00 98.12 181 MET A N 1
ATOM 1398 C CA . MET A 1 181 ? 8.560 8.593 -0.710 1.00 98.12 181 MET A CA 1
ATOM 1399 C C . MET A 1 181 ? 8.370 10.109 -0.815 1.00 98.12 181 MET A C 1
ATOM 1401 O O . MET A 1 181 ? 8.082 10.776 0.176 1.00 98.12 181 MET A O 1
ATOM 1405 N N . SER A 1 182 ? 8.517 10.659 -2.021 1.00 98.00 182 SER A N 1
ATOM 1406 C CA . SER A 1 182 ? 8.347 12.094 -2.266 1.00 98.00 182 SER A CA 1
ATOM 1407 C C . SER A 1 182 ? 6.898 12.537 -2.082 1.00 98.00 182 SER A C 1
ATOM 1409 O O . SER A 1 182 ? 6.657 13.611 -1.536 1.00 98.00 182 SER A O 1
ATOM 1411 N N . GLN A 1 183 ? 5.942 11.721 -2.528 1.00 98.31 183 GLN A N 1
ATOM 1412 C CA . GLN A 1 183 ? 4.516 11.980 -2.357 1.00 98.31 183 GLN A CA 1
ATOM 1413 C C . GLN A 1 183 ? 4.118 11.923 -0.881 1.00 98.31 183 GLN A C 1
ATOM 1415 O O . GLN A 1 183 ? 3.508 12.866 -0.397 1.00 98.31 183 GLN A O 1
ATOM 1420 N N . LEU A 1 184 ? 4.550 10.898 -0.140 1.00 98.00 184 LEU A N 1
ATOM 1421 C CA . LEU A 1 184 ? 4.293 10.754 1.295 1.00 98.00 184 LEU A CA 1
ATOM 1422 C C . LEU A 1 184 ? 4.867 11.920 2.106 1.00 98.00 184 LEU A C 1
ATOM 1424 O O . LEU A 1 184 ? 4.177 12.466 2.952 1.00 98.00 184 LEU A O 1
ATOM 1428 N N . LYS A 1 185 ? 6.088 12.379 1.815 1.00 97.50 185 LYS A N 1
ATOM 1429 C CA . LYS A 1 185 ? 6.667 13.553 2.497 1.00 97.50 185 LYS A CA 1
ATOM 1430 C C . LYS A 1 185 ? 5.900 14.853 2.246 1.00 97.50 185 LYS A C 1
ATOM 1432 O O . LYS A 1 185 ? 5.960 15.760 3.067 1.00 97.50 185 LYS A O 1
ATOM 1437 N N . LYS A 1 186 ? 5.236 14.967 1.094 1.00 96.88 186 LYS A N 1
ATOM 1438 C CA . LYS A 1 186 ? 4.410 16.127 0.721 1.00 96.88 186 LYS A CA 1
ATOM 1439 C C . LYS A 1 186 ? 2.948 15.959 1.127 1.00 96.88 186 LYS A C 1
ATOM 1441 O O . LYS A 1 186 ? 2.185 16.916 1.028 1.00 96.88 186 LYS A O 1
ATOM 1446 N N . TYR A 1 187 ? 2.553 14.754 1.523 1.00 95.56 187 TYR A N 1
ATOM 1447 C CA . TYR A 1 187 ? 1.184 14.434 1.867 1.00 95.56 187 TYR A CA 1
ATOM 1448 C C . TYR A 1 187 ? 0.836 15.082 3.205 1.00 95.56 187 TYR A C 1
ATOM 1450 O O . TYR A 1 187 ? 1.474 14.806 4.220 1.00 95.56 187 TYR A O 1
ATOM 1458 N N . ASN A 1 188 ? -0.170 15.954 3.184 1.00 86.19 188 ASN A N 1
ATOM 1459 C CA . ASN A 1 188 ? -0.682 16.635 4.364 1.00 86.19 188 ASN A CA 1
ATOM 1460 C C . ASN A 1 188 ? -2.176 16.290 4.524 1.00 86.19 188 ASN A C 1
ATOM 1462 O O . ASN A 1 188 ? -2.991 16.861 3.794 1.00 86.19 188 ASN A O 1
ATOM 1466 N N . PRO A 1 189 ? -2.510 15.299 5.367 1.00 76.94 189 PRO A N 1
ATOM 1467 C CA . PRO A 1 189 ? -3.867 14.773 5.528 1.00 76.94 189 PRO A CA 1
ATOM 1468 C C . PRO A 1 189 ? -4.808 15.622 6.391 1.00 76.94 189 PRO A C 1
ATOM 1470 O O . PRO A 1 189 ? -4.333 16.394 7.253 1.00 76.94 189 PRO A O 1
#

Mean predicted aligned error: 11.51 Å

Radius of gyration: 19.54 Å; Cα contacts (8 Å, |Δi|>4): 305; chains: 1; bounding box: 49×34×52 Å

Solvent-accessible surface area (backbone atoms only — not comparable to full-atom values): 10955 Å² total; per-residue (Å²): 131,85,52,70,70,56,53,58,74,71,53,60,75,86,75,54,78,90,62,70,47,79,46,69,40,63,79,8,47,34,29,41,36,33,69,60,87,98,41,79,44,72,45,79,48,82,74,71,47,86,40,52,84,82,81,80,73,80,72,78,67,56,16,62,73,44,99,43,36,34,36,48,38,87,54,78,94,65,48,40,29,36,40,38,32,27,62,95,66,81,82,90,54,68,93,73,34,54,75,46,80,46,78,41,70,94,46,52,86,47,72,66,72,79,51,42,67,67,53,47,48,54,50,50,56,38,43,76,72,74,32,20,32,35,34,20,35,87,81,39,25,25,62,25,43,47,54,52,30,52,41,38,28,52,79,69,67,35,52,58,68,57,23,46,48,54,49,34,71,40,31,77,72,52,53,49,46,72,32,49,50,53,48,50,69,68,60,81,117

Foldseek 3Di:
DDDPVNVVVPDDPVPDDWDWDWDQAQQQWIWIWTDDDPDIDTDTDDDRDHGDDDPPDDPQQWQPLDLQEIFAHDPLVAAAAEEEAEAPDDDPCVVRHHYDYRYFDLDLPTLLVVCQVVLLVRSVVQVVVVGHYYFHYDHRAANSLLSQLLNCCPVVVDQSVRSNVSRCVSPVRHDHDPSSSVNSNVDDD

Secondary structure (DSSP, 8-state):
---HHHHHHH--GGGSPP-EEEEE-TT--EEEEEEETTEEEEEE-SS---------S----EEEEETTEEEES--TTT--EEEE--SS---S-TTTSEEEE------TTS-SGGGHHHHHHHHHHHHHTT--EEEE-SSSSSHHHHHHHHHHHHHS---HHHHHHHHHHH-TT----HHHHHHHHH---

Nearest PDB structures (foldseek):
  4d3r-assembly1_A  TM=9.807E-01  e=1.969E-18  Homo sapiens
  3s4e-assembly1_A  TM=9.794E-01  e=3.662E-18  Homo sapiens
  4d3p-assembly1_A  TM=9.626E-01  e=4.995E-18  Homo sapiens
  4d3q-assembly1_B  TM=9.617E-01  e=4.120E-17  Homo sapiens
  2nt2-assembly3_C  TM=9.580E-01  e=2.602E-13  Homo sapiens

pLDDT: mean 87.97, std 11.0, range [49.59, 98.44]

Organism: Cyprinus carpio (NCBI:txid7962)